Protein AF-A0A914CHS6-F1 (afdb_monomer)

Secondary structure (DSSP, 8-state):
-HHHHHHHHHHHHHHHHHHHHHH---SSHHHHHH---STT----EEEETTTTEEEE--SSSSPPTT-BS-GGGS--PPPSTT---HHHIIIIIHHHHHHTTS-HHHHHHHHHHH-TT-EEEEEEE-TTS-EEEEEEEGGGTEEEEEEESSSS-HHHHHHHHTT--SPEEEEEETHHHHHHHHHHHHHHHTTSS-GGG-EEEEESPPP-B-HHHHHHHHHH-SEEEEEEETT-GGGG-S---TTSS---BPPS-EEEESS---TT---EEESSTT-TTTGGGS-TTGGG-THHHHEETTEEHHHHHHTT--

Solvent-accessible surface area (backbone atoms only — not comparable to full-atom values): 16092 Å² total; per-residue (Å²): 111,69,72,58,54,52,53,52,50,54,51,52,51,51,53,51,51,53,53,51,38,62,71,23,75,33,88,45,46,62,65,17,22,68,39,68,48,72,87,87,61,76,28,38,14,16,21,28,71,93,74,63,39,34,36,42,26,70,98,73,55,49,56,57,93,63,34,36,49,52,51,83,53,36,80,52,79,78,56,84,66,84,55,90,46,71,67,52,43,61,58,43,48,47,50,45,31,32,28,17,76,55,55,62,69,53,19,46,43,20,33,52,65,60,35,69,74,48,45,77,73,49,63,50,75,48,96,72,65,21,20,32,31,36,30,40,29,67,93,72,63,27,32,37,37,15,19,25,40,52,90,80,62,66,72,64,51,54,61,63,53,73,77,57,95,57,35,40,38,30,22,9,33,39,53,4,12,32,49,27,56,51,49,54,32,48,36,30,73,71,62,70,36,58,39,92,49,30,35,37,45,25,35,31,39,32,41,70,37,33,58,68,51,18,54,50,35,40,72,36,30,58,46,28,41,36,37,38,37,40,36,27,48,51,45,55,26,66,60,81,52,95,80,53,104,71,38,55,24,52,44,54,31,38,37,32,18,66,87,47,45,49,92,87,52,68,65,46,75,40,39,21,35,76,35,47,86,45,58,67,55,50,51,74,80,66,22,70,49,65,56,34,62,47,30,59,70,76,38,44,42,67,64,34,38,73,61,34,45,108

Structure (mmCIF, N/CA/C/O backbone):
data_AF-A0A914CHS6-F1
#
_entry.id   AF-A0A914CHS6-F1
#
loop_
_atom_site.group_PDB
_atom_site.id
_atom_site.type_symbol
_atom_site.label_atom_id
_atom_site.label_alt_id
_atom_site.label_comp_id
_atom_site.label_asym_id
_atom_site.label_entity_id
_atom_site.label_seq_id
_atom_site.pdbx_PDB_ins_code
_atom_site.Cartn_x
_atom_site.Cartn_y
_atom_site.Cartn_z
_atom_site.occupancy
_atom_site.B_iso_or_equiv
_atom_site.auth_seq_id
_atom_site.auth_comp_id
_atom_site.auth_asym_id
_atom_site.auth_atom_id
_atom_site.pdbx_PDB_model_num
ATOM 1 N N . MET A 1 1 ? 41.106 8.719 -48.000 1.00 69.50 1 MET A N 1
ATOM 2 C CA . MET A 1 1 ? 41.338 7.526 -47.152 1.00 69.50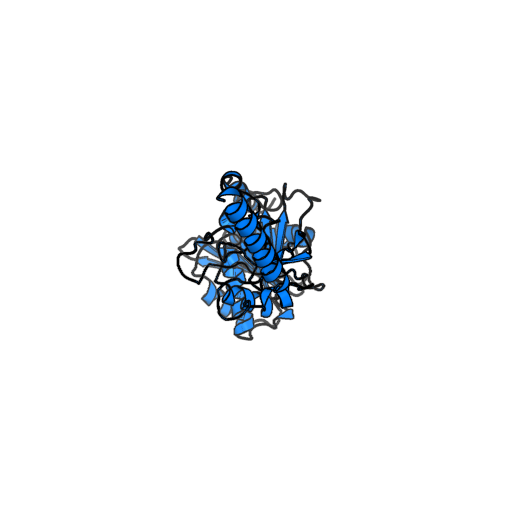 1 MET A CA 1
ATOM 3 C C . MET A 1 1 ? 40.599 7.623 -45.816 1.00 69.50 1 MET A C 1
ATOM 5 O O . MET A 1 1 ? 39.743 6.788 -45.573 1.00 69.50 1 MET A O 1
ATOM 9 N N . LEU A 1 2 ? 40.811 8.675 -45.012 1.00 75.38 2 LEU A N 1
ATOM 10 C CA . LEU A 1 2 ? 40.156 8.862 -43.702 1.00 75.38 2 LEU A CA 1
ATOM 11 C C . LEU A 1 2 ? 38.611 8.842 -43.745 1.00 75.38 2 LEU A C 1
ATOM 13 O O . LEU A 1 2 ? 37.986 8.126 -42.975 1.00 75.38 2 LEU A O 1
ATOM 17 N N . ALA A 1 3 ? 37.986 9.543 -44.698 1.00 77.88 3 ALA A N 1
ATOM 18 C CA . ALA A 1 3 ? 36.523 9.569 -44.832 1.00 77.88 3 ALA A CA 1
ATOM 19 C C . ALA A 1 3 ? 35.897 8.199 -45.180 1.00 77.88 3 ALA A C 1
ATOM 21 O O . ALA A 1 3 ? 34.761 7.931 -44.799 1.00 77.88 3 ALA A O 1
ATOM 22 N N . LEU A 1 4 ? 36.630 7.328 -45.886 1.00 76.12 4 LEU A N 1
ATOM 23 C CA . LEU A 1 4 ? 36.186 5.961 -46.187 1.00 76.12 4 LEU A CA 1
ATOM 24 C C . LEU A 1 4 ? 36.285 5.063 -44.950 1.00 76.12 4 LEU A C 1
ATOM 26 O O . LEU A 1 4 ? 35.348 4.328 -44.668 1.00 76.12 4 LEU A O 1
ATOM 30 N N . VAL A 1 5 ? 37.373 5.178 -44.182 1.00 80.69 5 VAL A N 1
ATOM 31 C CA . VAL A 1 5 ? 37.552 4.443 -42.919 1.00 80.69 5 VAL A CA 1
ATOM 32 C C . VAL A 1 5 ? 36.464 4.821 -41.911 1.00 80.69 5 VAL A C 1
ATOM 34 O O . VAL A 1 5 ? 35.864 3.940 -41.304 1.00 80.69 5 VAL A O 1
ATOM 37 N N . ILE A 1 6 ? 36.141 6.114 -41.799 1.00 81.75 6 ILE A N 1
ATOM 38 C CA . ILE A 1 6 ? 35.068 6.604 -40.925 1.00 81.75 6 ILE A CA 1
ATOM 39 C C . ILE A 1 6 ? 33.707 6.032 -41.352 1.00 81.75 6 ILE A C 1
ATOM 41 O O . ILE A 1 6 ? 32.983 5.494 -40.519 1.00 81.75 6 ILE A O 1
ATOM 45 N N . LYS A 1 7 ? 33.361 6.084 -42.647 1.00 82.06 7 LYS A N 1
ATOM 46 C CA . LYS A 1 7 ? 32.092 5.526 -43.149 1.00 82.06 7 LYS A CA 1
ATOM 47 C C . LYS A 1 7 ? 31.975 4.018 -42.907 1.00 82.06 7 LYS A C 1
ATOM 49 O O . LYS A 1 7 ? 30.923 3.564 -42.466 1.00 82.06 7 LYS A O 1
ATOM 54 N N . SER A 1 8 ? 33.041 3.256 -43.152 1.00 79.88 8 SER A N 1
ATOM 55 C CA . SER A 1 8 ? 33.056 1.810 -42.902 1.00 79.88 8 SER A CA 1
ATOM 56 C C . SER A 1 8 ? 32.935 1.475 -41.414 1.00 79.88 8 SER A C 1
ATOM 58 O O . SER A 1 8 ? 32.242 0.526 -41.062 1.00 79.88 8 SER A O 1
ATOM 60 N N . PHE A 1 9 ? 33.549 2.271 -40.534 1.00 84.38 9 PHE A N 1
ATOM 61 C CA . PHE A 1 9 ? 33.413 2.110 -39.086 1.00 84.38 9 PHE A CA 1
ATOM 62 C C . PHE A 1 9 ? 31.969 2.341 -38.613 1.00 84.38 9 PHE A C 1
ATOM 64 O O . PHE A 1 9 ? 31.426 1.508 -37.894 1.00 84.38 9 PHE A O 1
ATOM 71 N N . PHE A 1 10 ? 31.307 3.410 -39.073 1.00 83.00 10 PHE A N 1
ATOM 72 C CA . PHE A 1 10 ? 29.893 3.658 -38.753 1.00 83.00 10 PHE A CA 1
ATOM 73 C C . PHE A 1 10 ? 28.957 2.563 -39.291 1.00 83.00 10 PHE A C 1
ATOM 75 O O . PHE A 1 10 ? 27.998 2.182 -38.618 1.00 83.00 10 PHE A O 1
ATOM 82 N N . LEU A 1 11 ? 29.239 2.018 -40.478 1.00 82.88 11 LEU A N 1
ATOM 83 C CA . LEU A 1 11 ? 28.463 0.907 -41.031 1.00 82.88 11 LEU A CA 1
ATOM 84 C C . LEU A 1 11 ? 28.615 -0.370 -40.187 1.00 82.88 11 LEU A C 1
ATOM 86 O O . LEU A 1 11 ? 27.626 -1.021 -39.872 1.00 82.88 11 LEU A O 1
ATOM 90 N N . LEU A 1 12 ? 29.835 -0.709 -39.767 1.00 82.19 12 LEU A N 1
ATOM 91 C CA . LEU A 1 12 ? 30.067 -1.862 -38.891 1.00 82.19 12 LEU A CA 1
ATOM 92 C C . LEU A 1 12 ? 29.405 -1.680 -37.519 1.00 82.19 12 LEU A C 1
ATOM 94 O O . LEU A 1 12 ? 28.809 -2.621 -37.002 1.00 82.19 12 LEU A O 1
ATOM 98 N N . LEU A 1 13 ? 29.451 -0.466 -36.961 1.00 79.25 13 LEU A N 1
ATOM 99 C CA . LEU A 1 13 ? 28.816 -0.147 -35.682 1.00 79.25 13 LEU A CA 1
ATOM 100 C C . LEU A 1 13 ? 27.287 -0.296 -35.742 1.00 79.25 13 LEU A C 1
ATOM 102 O O . LEU A 1 13 ? 26.687 -0.844 -34.822 1.00 79.25 13 LEU A O 1
ATOM 106 N N . THR A 1 14 ? 26.656 0.156 -36.829 1.00 78.69 14 THR A N 1
ATOM 107 C CA . THR A 1 14 ? 25.200 0.026 -37.017 1.00 78.69 14 THR A CA 1
ATOM 108 C C . THR A 1 14 ? 24.770 -1.426 -37.209 1.00 78.69 14 THR A C 1
ATOM 110 O O . THR A 1 14 ? 23.816 -1.853 -36.568 1.00 78.69 14 THR A O 1
ATOM 113 N N . ILE A 1 15 ? 25.507 -2.216 -37.999 1.00 80.75 15 ILE A N 1
ATOM 114 C CA . ILE A 1 15 ? 25.246 -3.658 -38.159 1.00 80.75 15 ILE A CA 1
ATOM 115 C C . ILE A 1 15 ? 25.383 -4.387 -36.817 1.00 80.75 15 ILE A C 1
ATOM 117 O O . ILE A 1 15 ? 24.533 -5.204 -36.470 1.00 80.75 15 ILE A O 1
ATOM 121 N N . PHE A 1 16 ? 26.426 -4.071 -36.046 1.00 76.69 16 PHE A N 1
ATOM 122 C CA . PHE A 1 16 ? 26.647 -4.656 -34.726 1.00 76.69 16 PHE A CA 1
ATOM 123 C C . PHE A 1 16 ? 25.520 -4.307 -33.745 1.00 76.69 16 PHE A C 1
ATOM 125 O O . PHE A 1 16 ? 24.994 -5.192 -33.075 1.00 76.69 16 PHE A O 1
ATOM 132 N N . ALA A 1 17 ? 25.083 -3.044 -33.715 1.00 72.62 17 ALA A N 1
ATOM 133 C CA . ALA A 1 17 ? 23.953 -2.619 -32.895 1.00 72.62 17 ALA A CA 1
ATOM 134 C C . ALA A 1 17 ? 22.646 -3.326 -33.295 1.00 72.62 17 ALA A C 1
ATOM 136 O O . ALA A 1 17 ? 21.923 -3.801 -32.424 1.00 72.62 17 ALA A O 1
ATOM 137 N N . SER A 1 18 ? 22.353 -3.452 -34.595 1.00 75.06 18 SER A N 1
ATOM 138 C CA . SER A 1 18 ? 21.172 -4.179 -35.083 1.00 75.06 18 SER A CA 1
ATOM 139 C C . SER A 1 18 ? 21.220 -5.672 -34.758 1.00 75.06 18 SER A C 1
ATOM 141 O O . SER A 1 18 ? 20.195 -6.244 -34.401 1.00 75.06 18 SER A O 1
ATOM 143 N N . TYR A 1 19 ? 22.397 -6.298 -34.845 1.00 76.69 19 TYR A N 1
ATOM 144 C CA . TYR A 1 19 ? 22.584 -7.694 -34.452 1.00 76.69 19 TYR A CA 1
ATOM 145 C C . TYR A 1 19 ? 22.305 -7.898 -32.959 1.00 76.69 19 TYR A C 1
ATOM 147 O O . TYR A 1 19 ? 21.552 -8.799 -32.608 1.00 76.69 19 TYR A O 1
ATOM 155 N N . ILE A 1 20 ? 22.841 -7.026 -32.095 1.00 72.00 20 ILE A N 1
ATOM 156 C CA . ILE A 1 20 ? 22.590 -7.079 -30.646 1.00 72.00 20 ILE A CA 1
ATOM 157 C C . ILE A 1 20 ? 21.106 -6.873 -30.333 1.00 72.00 20 ILE A C 1
ATOM 159 O O . ILE A 1 20 ? 20.541 -7.628 -29.552 1.00 72.00 20 ILE A O 1
ATOM 163 N N . GLN A 1 21 ? 20.452 -5.894 -30.962 1.00 73.44 21 GLN A N 1
ATOM 164 C CA . GLN A 1 21 ? 19.015 -5.677 -30.766 1.00 73.44 21 GLN A CA 1
ATOM 165 C C . GLN A 1 21 ? 18.179 -6.882 -31.217 1.00 73.44 21 GLN A C 1
ATOM 167 O O . GLN A 1 21 ? 17.184 -7.210 -30.580 1.00 73.44 21 GLN A O 1
ATOM 172 N N . GLY A 1 22 ? 18.610 -7.588 -32.266 1.00 72.88 22 GLY A N 1
ATOM 173 C CA . GLY A 1 22 ? 17.975 -8.826 -32.713 1.00 72.88 22 GLY A CA 1
ATOM 174 C C . GLY A 1 22 ? 18.046 -9.983 -31.709 1.00 72.88 22 GLY A C 1
ATOM 175 O O . GLY A 1 22 ? 17.253 -10.914 -31.835 1.00 72.88 22 GLY A O 1
ATOM 176 N N . LEU A 1 23 ? 18.948 -9.935 -30.719 1.00 78.56 23 LEU A N 1
ATOM 177 C CA . LEU A 1 23 ? 19.019 -10.937 -29.647 1.00 78.56 23 LEU A CA 1
ATOM 178 C C . LEU A 1 23 ? 17.858 -10.784 -28.655 1.00 78.56 23 LEU A C 1
ATOM 180 O O . LEU A 1 23 ? 17.305 -11.782 -28.213 1.00 78.56 23 LEU A O 1
ATOM 184 N N . CYS A 1 24 ? 17.426 -9.552 -28.382 1.00 83.44 24 CYS A N 1
ATOM 185 C CA . CYS A 1 24 ? 16.330 -9.247 -27.461 1.00 83.44 24 CYS A CA 1
ATOM 186 C C . CYS A 1 24 ? 14.981 -9.125 -28.184 1.00 83.44 24 CYS A C 1
ATOM 188 O O . CYS A 1 24 ? 14.269 -8.134 -28.034 1.00 83.44 24 CYS A O 1
ATOM 190 N N . ASN A 1 25 ? 14.618 -10.123 -28.992 1.00 86.06 25 ASN A N 1
ATOM 191 C CA . ASN A 1 25 ? 13.370 -10.118 -29.758 1.00 86.06 25 ASN A CA 1
ATOM 192 C C . ASN A 1 25 ? 12.269 -10.931 -29.058 1.00 86.06 25 ASN A C 1
ATOM 194 O O . ASN A 1 25 ? 11.934 -12.044 -29.469 1.00 86.06 25 ASN A O 1
ATOM 198 N N . TYR A 1 26 ? 11.721 -10.365 -27.984 1.00 90.62 26 TYR A N 1
ATOM 199 C CA . TYR A 1 26 ? 10.648 -10.968 -27.192 1.00 90.62 26 TYR A CA 1
ATOM 200 C C . TYR A 1 26 ? 9.383 -10.111 -27.220 1.00 90.62 26 TYR A C 1
ATOM 202 O O . TYR A 1 26 ? 9.448 -8.885 -27.126 1.00 90.62 26 TYR A O 1
ATOM 210 N N . ASN A 1 27 ? 8.228 -10.777 -27.291 1.00 91.31 27 ASN A N 1
ATOM 211 C CA . ASN A 1 27 ? 6.906 -10.138 -27.328 1.00 91.31 27 ASN A CA 1
ATOM 212 C C . ASN A 1 27 ? 6.227 -10.071 -25.952 1.00 91.31 27 ASN A C 1
ATOM 214 O O . ASN A 1 27 ? 5.111 -9.571 -25.844 1.00 91.31 27 ASN A O 1
ATOM 218 N N . ASP A 1 28 ? 6.867 -10.599 -24.911 1.00 94.00 28 ASP A N 1
ATOM 219 C CA . ASP A 1 28 ? 6.355 -10.571 -23.549 1.00 94.00 28 ASP A CA 1
ATOM 220 C C . ASP A 1 28 ? 7.468 -10.242 -22.549 1.00 94.00 28 ASP A C 1
ATOM 222 O O . ASP A 1 28 ? 8.638 -10.598 -22.732 1.00 94.00 28 ASP A O 1
ATOM 226 N N . CYS A 1 29 ? 7.081 -9.567 -21.468 1.00 94.06 29 CYS A N 1
ATOM 227 C CA . CYS A 1 29 ? 8.021 -9.081 -20.466 1.00 94.06 29 CYS A CA 1
ATOM 228 C C . CYS A 1 29 ? 8.775 -10.209 -19.754 1.00 94.06 29 CYS A C 1
ATOM 230 O O . CYS A 1 29 ? 9.971 -10.081 -19.485 1.00 94.06 29 CYS A O 1
ATOM 232 N N . LYS A 1 30 ? 8.105 -11.330 -19.457 1.00 93.44 30 LYS A N 1
ATOM 233 C CA . LYS A 1 30 ? 8.701 -12.421 -18.674 1.00 93.44 30 LYS A CA 1
ATOM 234 C C . LYS A 1 30 ? 9.784 -13.138 -19.476 1.00 93.44 30 LYS A C 1
ATOM 236 O O . LYS A 1 30 ? 10.806 -13.489 -18.898 1.00 93.44 30 LYS A O 1
ATOM 241 N N . SER A 1 31 ? 9.595 -13.330 -20.777 1.00 92.12 31 SER A N 1
ATOM 242 C CA . SER A 1 31 ? 10.631 -13.873 -21.659 1.00 92.12 31 SER A CA 1
ATOM 243 C C . SER A 1 31 ? 11.765 -12.871 -21.874 1.00 92.12 31 SER A C 1
ATOM 245 O O . SER A 1 31 ? 12.923 -13.261 -21.775 1.00 92.12 31 SER A O 1
ATOM 247 N N . CYS A 1 32 ? 11.443 -11.586 -22.074 1.00 91.19 32 CYS A N 1
ATOM 248 C CA . CYS A 1 32 ? 12.435 -10.521 -22.248 1.00 91.19 32 CYS A CA 1
ATOM 249 C C . CYS A 1 32 ? 13.397 -10.413 -21.055 1.00 91.19 32 CYS A C 1
ATOM 251 O O . CYS A 1 32 ? 14.605 -10.457 -21.224 1.00 91.19 32 CYS A O 1
ATOM 253 N N . THR A 1 33 ? 12.862 -10.327 -19.839 1.00 88.50 33 THR A N 1
ATOM 254 C CA . THR A 1 33 ? 13.649 -10.108 -18.608 1.00 88.50 33 THR A CA 1
ATOM 255 C C . THR A 1 33 ? 14.363 -11.358 -18.086 1.00 88.50 33 THR A C 1
ATOM 257 O O . THR A 1 33 ? 15.198 -11.261 -17.195 1.00 88.50 33 THR A O 1
ATOM 260 N N . LYS A 1 34 ? 14.031 -12.549 -18.601 1.00 85.31 34 LYS A N 1
ATOM 261 C CA . LYS A 1 34 ? 14.735 -13.797 -18.263 1.00 85.31 34 LYS A CA 1
ATOM 262 C C . LYS A 1 34 ? 15.972 -14.035 -19.121 1.00 85.31 34 LYS A C 1
ATOM 264 O O . LYS A 1 34 ? 16.780 -14.897 -18.770 1.00 85.31 34 LYS A O 1
ATOM 269 N N . ASP A 1 35 ? 16.090 -13.343 -20.250 1.00 72.38 35 ASP A N 1
ATOM 270 C CA . ASP A 1 35 ? 17.243 -13.481 -21.125 1.00 72.38 35 ASP A CA 1
ATOM 271 C C . ASP A 1 35 ? 18.414 -12.644 -20.595 1.00 72.38 35 ASP A C 1
ATOM 273 O O . ASP A 1 35 ? 18.409 -11.413 -20.630 1.00 72.38 35 ASP A O 1
ATOM 277 N N . ASN A 1 36 ? 19.442 -13.340 -20.108 1.00 61.19 36 ASN A N 1
ATOM 278 C CA . ASN A 1 36 ? 20.688 -12.739 -19.629 1.00 61.19 36 ASN A CA 1
ATOM 279 C C . ASN A 1 36 ? 21.654 -12.374 -20.774 1.00 61.19 36 ASN A C 1
ATOM 281 O O . ASN A 1 36 ? 22.820 -12.059 -20.521 1.00 61.19 36 ASN A O 1
ATOM 285 N N . GLY A 1 37 ? 21.195 -12.429 -22.027 1.00 56.28 37 GLY A N 1
ATOM 286 C CA . GLY A 1 37 ? 21.984 -12.093 -23.199 1.00 56.28 37 GLY A CA 1
ATOM 287 C C . GLY A 1 37 ? 23.013 -13.166 -23.568 1.00 56.28 37 GLY A C 1
ATOM 288 O O . GLY A 1 37 ? 23.270 -14.150 -22.867 1.00 56.28 37 GLY A O 1
ATOM 289 N N . LEU A 1 38 ? 23.618 -12.985 -24.739 1.00 47.12 38 LEU A N 1
ATOM 290 C CA . LEU A 1 38 ? 24.513 -13.956 -25.359 1.00 47.12 38 LEU A CA 1
ATOM 291 C C . LEU A 1 38 ? 25.913 -13.954 -24.696 1.00 47.12 38 LEU A C 1
ATOM 293 O O . LEU A 1 38 ? 26.584 -12.927 -24.629 1.00 47.12 38 LEU A O 1
ATOM 297 N N . LEU A 1 39 ? 26.406 -15.140 -24.310 1.00 45.91 39 LEU A N 1
ATOM 298 C CA . LEU A 1 39 ? 27.835 -15.443 -24.070 1.00 45.91 39 LEU A CA 1
ATOM 299 C C . LEU A 1 39 ? 28.552 -14.680 -22.931 1.00 45.91 39 LEU A C 1
ATOM 301 O O . LEU A 1 39 ? 29.745 -14.403 -23.042 1.00 45.91 39 LEU A O 1
ATOM 305 N N . GLY A 1 40 ? 27.889 -14.369 -21.814 1.00 49.16 40 GLY A N 1
ATOM 306 C CA . GLY A 1 40 ? 28.586 -13.828 -20.630 1.00 49.16 40 GLY A CA 1
ATOM 307 C C . GLY A 1 40 ? 29.188 -12.427 -20.825 1.00 49.16 40 GLY A C 1
ATOM 308 O O . GLY A 1 40 ? 30.000 -11.986 -20.013 1.00 49.16 40 GLY A O 1
ATOM 309 N N . LEU A 1 41 ? 28.779 -11.723 -21.886 1.00 53.09 41 LEU A N 1
ATOM 310 C CA . LEU A 1 41 ? 29.082 -10.319 -22.157 1.00 53.09 41 LEU A CA 1
ATOM 311 C C . LEU A 1 41 ? 27.856 -9.466 -21.790 1.00 53.09 41 LEU A C 1
ATOM 313 O O . LEU A 1 41 ? 27.088 -9.077 -22.655 1.00 53.09 41 LEU A O 1
ATOM 317 N N . ILE A 1 42 ? 27.678 -9.259 -20.483 1.00 60.47 42 ILE A N 1
ATOM 318 C CA . ILE A 1 42 ? 26.876 -8.254 -19.747 1.00 60.47 42 ILE A CA 1
ATOM 319 C C . ILE A 1 42 ? 26.073 -7.238 -20.605 1.00 60.47 42 ILE A C 1
ATOM 321 O O . ILE A 1 42 ? 26.382 -6.049 -20.600 1.00 60.47 42 ILE A O 1
ATOM 325 N N . LEU A 1 43 ? 25.034 -7.661 -21.332 1.00 71.56 43 LEU A N 1
ATOM 326 C CA . LEU A 1 43 ? 24.038 -6.756 -21.926 1.00 71.56 43 LEU A CA 1
ATOM 327 C C . LEU A 1 43 ? 22.648 -7.387 -21.754 1.00 71.56 43 LEU A C 1
ATOM 329 O O . LEU A 1 43 ? 22.244 -8.193 -22.596 1.00 71.56 43 LEU A O 1
ATOM 333 N N . PRO A 1 44 ? 21.938 -7.080 -20.654 1.00 79.19 44 PRO A N 1
ATOM 334 C CA . PRO A 1 44 ? 20.620 -7.641 -20.396 1.00 79.19 44 PRO A CA 1
ATOM 335 C C . PRO A 1 44 ? 19.582 -7.115 -21.393 1.00 79.19 44 PRO A C 1
ATOM 337 O O . PRO A 1 44 ? 19.687 -5.998 -21.923 1.00 79.19 44 PRO A O 1
ATOM 340 N N . CYS A 1 45 ? 18.558 -7.930 -21.632 1.00 87.00 45 CYS A N 1
ATOM 341 C CA . CYS A 1 45 ? 17.359 -7.497 -22.327 1.00 87.00 45 CYS A CA 1
ATOM 342 C C . CYS A 1 45 ? 16.445 -6.726 -21.365 1.00 87.00 45 CYS A C 1
ATOM 344 O O . CYS A 1 45 ? 16.156 -7.158 -20.250 1.00 87.00 45 CYS A O 1
ATOM 346 N N . CYS A 1 46 ? 15.969 -5.575 -21.822 1.00 88.44 46 CYS A N 1
ATOM 347 C CA . CYS A 1 46 ? 15.134 -4.659 -21.068 1.00 88.44 46 CYS A CA 1
ATOM 348 C C . CYS A 1 46 ? 13.747 -4.593 -21.695 1.00 88.44 46 CYS A C 1
ATOM 350 O O . CYS A 1 46 ? 13.595 -4.301 -22.884 1.00 88.44 46 CYS A O 1
ATOM 352 N N . TRP A 1 47 ? 12.720 -4.821 -20.888 1.00 92.44 47 TRP A N 1
ATOM 353 C CA . TRP A 1 47 ? 11.339 -4.642 -21.303 1.00 92.44 47 TRP A CA 1
ATOM 354 C C . TRP A 1 47 ? 10.910 -3.192 -21.113 1.00 92.44 47 TRP A C 1
ATOM 356 O O . TRP A 1 47 ? 11.054 -2.653 -20.018 1.00 92.44 47 TRP A O 1
ATOM 366 N N . ASN A 1 48 ? 10.344 -2.579 -22.152 1.00 91.88 48 ASN A N 1
ATOM 367 C CA . ASN A 1 48 ? 9.664 -1.290 -22.069 1.00 91.88 48 ASN A CA 1
ATOM 368 C C . ASN A 1 48 ? 8.141 -1.524 -21.982 1.00 91.88 48 ASN A C 1
ATOM 370 O O . ASN A 1 48 ? 7.536 -1.895 -22.994 1.00 91.88 48 ASN A O 1
ATOM 374 N N . PRO A 1 49 ? 7.505 -1.286 -20.820 1.00 91.00 49 PRO A N 1
ATOM 375 C CA . PRO A 1 49 ? 6.068 -1.480 -20.632 1.00 91.00 49 PRO A CA 1
ATOM 376 C C . PRO A 1 49 ? 5.216 -0.584 -21.536 1.00 91.00 49 PRO A C 1
ATOM 378 O O . PRO A 1 49 ? 4.264 -1.057 -22.150 1.00 91.00 49 PRO A O 1
ATOM 381 N N . GLN A 1 50 ? 5.597 0.687 -21.686 1.00 88.12 50 GLN A N 1
ATOM 382 C CA . GLN A 1 50 ? 4.845 1.682 -22.460 1.00 88.12 50 GLN A CA 1
ATOM 383 C C . GLN A 1 50 ? 4.837 1.355 -23.959 1.00 88.12 50 GLN A C 1
ATOM 385 O O . GLN A 1 50 ? 3.825 1.518 -24.635 1.00 88.12 50 GLN A O 1
ATOM 390 N N . ALA A 1 51 ? 5.965 0.869 -24.481 1.00 90.06 51 ALA A N 1
ATOM 391 C CA . ALA A 1 51 ? 6.090 0.459 -25.878 1.00 90.06 51 ALA A CA 1
ATOM 392 C C . ALA A 1 51 ? 5.677 -1.003 -26.124 1.00 90.06 51 ALA A C 1
ATOM 394 O O . ALA A 1 51 ? 5.584 -1.413 -27.280 1.00 90.06 51 ALA A O 1
ATOM 395 N N . SER A 1 52 ? 5.451 -1.788 -25.062 1.00 92.12 52 SER A N 1
ATOM 396 C CA . SER A 1 52 ? 5.243 -3.242 -25.135 1.00 92.12 52 SER A CA 1
ATOM 397 C C . SER A 1 52 ? 6.314 -3.944 -25.983 1.00 92.12 52 SER A C 1
ATOM 399 O O . SER A 1 52 ? 6.010 -4.763 -26.848 1.00 92.12 52 SER A O 1
ATOM 401 N N . SER A 1 53 ? 7.581 -3.576 -25.770 1.00 91.88 53 SER A N 1
ATOM 402 C CA . SER A 1 53 ? 8.702 -4.029 -26.601 1.00 91.88 53 SER A CA 1
ATOM 403 C C . SER A 1 53 ? 9.930 -4.384 -25.770 1.00 91.88 53 SER A C 1
ATOM 405 O O . SER A 1 53 ? 10.258 -3.669 -24.822 1.00 91.88 53 SER A O 1
ATOM 407 N N . CYS A 1 54 ? 10.653 -5.422 -26.185 1.00 90.56 54 CYS A N 1
ATOM 408 C CA . CYS A 1 54 ? 11.947 -5.801 -25.625 1.00 90.56 54 CYS A CA 1
ATOM 409 C C . CYS A 1 54 ? 13.100 -5.157 -26.411 1.00 90.56 54 CYS A C 1
ATOM 411 O O . CYS A 1 54 ? 13.056 -5.096 -27.640 1.00 90.56 54 CYS A O 1
ATOM 413 N N . GLN A 1 55 ? 14.115 -4.647 -25.712 1.00 87.38 55 GLN A N 1
ATOM 414 C CA . GLN A 1 55 ? 15.285 -4.000 -26.312 1.00 87.38 55 GLN A CA 1
ATOM 415 C C . GLN A 1 55 ? 16.553 -4.394 -25.558 1.00 87.38 55 GLN A C 1
ATOM 417 O O . GLN A 1 55 ? 16.539 -4.525 -24.338 1.00 87.38 55 GLN A O 1
ATOM 422 N N . ALA A 1 56 ? 17.671 -4.539 -26.264 1.00 82.06 56 ALA A N 1
ATOM 423 C CA . ALA A 1 56 ? 18.958 -4.765 -25.614 1.00 82.06 56 ALA A CA 1
ATOM 424 C C . ALA A 1 56 ? 19.458 -3.476 -24.948 1.00 82.06 56 ALA A C 1
ATOM 426 O O . ALA A 1 56 ? 19.420 -2.407 -25.573 1.00 82.06 56 ALA A O 1
ATOM 427 N N . SER A 1 57 ? 19.985 -3.573 -23.723 1.00 77.62 57 SER A N 1
ATOM 428 C CA . SER A 1 57 ? 20.760 -2.481 -23.132 1.00 77.62 57 SER A CA 1
ATOM 429 C C . SER A 1 57 ? 22.032 -2.274 -23.959 1.00 77.62 57 SER A C 1
ATOM 431 O O . SER A 1 57 ? 22.878 -3.158 -24.044 1.00 77.62 57 SER A O 1
ATOM 433 N N . LEU A 1 58 ? 22.167 -1.123 -24.621 1.00 68.00 58 LEU A N 1
ATOM 434 C CA . LEU A 1 58 ? 23.368 -0.761 -25.375 1.00 68.00 58 LEU A CA 1
ATOM 435 C C . LEU A 1 58 ? 24.182 0.260 -24.564 1.00 68.00 58 LEU A C 1
ATOM 437 O O . LEU A 1 58 ? 23.623 1.193 -23.997 1.00 68.00 58 LEU A O 1
ATOM 441 N N . LEU A 1 59 ? 25.513 0.128 -24.584 1.00 58.22 59 LEU A N 1
ATOM 442 C CA . LEU A 1 59 ? 26.522 1.080 -24.072 1.00 58.22 59 LEU A CA 1
ATOM 443 C C . LEU A 1 59 ? 26.775 1.106 -22.554 1.00 58.22 59 LEU A C 1
ATOM 445 O O . LEU A 1 59 ? 27.935 1.253 -22.176 1.00 58.22 59 LEU A O 1
ATOM 449 N N . THR A 1 60 ? 25.758 0.987 -21.695 1.00 61.56 60 THR A N 1
ATOM 450 C CA . THR A 1 60 ? 25.925 1.144 -20.228 1.00 61.56 60 THR A CA 1
ATOM 451 C C . THR A 1 60 ? 25.680 -0.126 -19.418 1.00 61.56 60 THR A C 1
ATOM 453 O O . THR A 1 60 ? 26.020 -0.147 -18.239 1.00 61.56 60 THR A O 1
ATOM 456 N N . GLY A 1 61 ? 25.082 -1.160 -20.021 1.00 64.75 61 GLY A N 1
ATOM 457 C CA . GLY A 1 61 ? 24.611 -2.346 -19.297 1.00 64.75 61 GLY A CA 1
ATOM 458 C C . GLY A 1 61 ? 23.413 -2.073 -18.380 1.00 64.75 61 GLY A C 1
ATOM 459 O O . GLY A 1 61 ? 23.056 -2.941 -17.599 1.00 64.75 61 GLY A O 1
ATOM 460 N N . LEU A 1 62 ? 22.807 -0.880 -18.462 1.00 73.31 62 LEU A N 1
ATOM 461 C CA . LEU A 1 62 ? 21.620 -0.483 -17.703 1.00 73.31 62 LEU A CA 1
ATOM 462 C C . LEU A 1 62 ? 20.422 -0.292 -18.636 1.00 73.31 62 LEU A C 1
ATOM 464 O O . LEU A 1 62 ? 20.573 0.184 -19.767 1.00 73.31 62 LEU A O 1
ATOM 468 N N . CYS A 1 63 ? 19.223 -0.616 -18.160 1.00 79.44 63 CYS A N 1
ATOM 469 C CA . CYS A 1 63 ? 17.994 -0.313 -18.884 1.00 79.44 63 CYS A CA 1
ATOM 470 C C . CYS A 1 63 ? 17.733 1.194 -18.982 1.00 79.44 63 CYS A C 1
ATOM 472 O O . CYS A 1 63 ? 18.048 1.969 -18.076 1.00 79.44 63 CYS A O 1
ATOM 474 N N . ALA A 1 64 ? 17.123 1.614 -20.094 1.00 81.62 64 ALA A N 1
ATOM 475 C CA . ALA A 1 64 ? 16.628 2.977 -20.244 1.00 81.62 64 ALA A CA 1
ATOM 476 C C . ALA A 1 64 ? 15.578 3.296 -19.167 1.00 81.62 64 ALA A C 1
ATOM 478 O O . ALA A 1 64 ? 14.877 2.400 -18.693 1.00 81.62 64 ALA A O 1
ATOM 479 N N . ASN A 1 65 ? 15.436 4.578 -18.813 1.00 79.12 65 ASN A N 1
ATOM 480 C CA . ASN A 1 65 ? 14.431 5.013 -17.843 1.00 79.12 65 ASN A CA 1
ATOM 481 C C . ASN A 1 65 ? 13.041 4.484 -18.216 1.00 79.12 65 ASN A C 1
ATOM 483 O O . ASN A 1 65 ? 12.577 4.654 -19.343 1.00 79.12 65 ASN A O 1
ATOM 487 N N . GLY A 1 66 ? 12.402 3.836 -17.245 1.00 82.88 66 GLY A N 1
ATOM 488 C CA . GLY A 1 66 ? 11.092 3.210 -17.390 1.00 82.88 66 GLY A CA 1
ATOM 489 C C . GLY A 1 66 ? 11.065 1.859 -18.092 1.00 82.88 66 GLY A C 1
ATOM 490 O O . GLY A 1 66 ? 9.992 1.286 -18.242 1.00 82.88 66 GLY A O 1
ATOM 491 N N . SER A 1 67 ? 12.222 1.323 -18.479 1.00 88.69 67 SER A N 1
ATOM 492 C CA . SER A 1 67 ? 12.370 -0.084 -18.848 1.00 88.69 67 SER A CA 1
ATOM 493 C C . SER A 1 67 ? 12.890 -0.900 -17.662 1.00 88.69 67 SER A C 1
ATOM 495 O O . SER A 1 67 ? 13.518 -0.354 -16.754 1.00 88.69 67 SER A O 1
ATOM 497 N N . THR A 1 68 ? 12.650 -2.209 -17.672 1.00 88.06 68 THR A N 1
ATOM 498 C CA . THR A 1 68 ? 13.068 -3.122 -16.601 1.00 88.06 68 THR A CA 1
ATOM 499 C C . THR A 1 68 ? 13.778 -4.355 -17.150 1.00 88.06 68 THR A C 1
ATOM 501 O O . THR A 1 68 ? 13.345 -4.937 -18.140 1.00 88.06 68 THR A O 1
ATOM 504 N N . GLU A 1 69 ? 14.846 -4.771 -16.478 1.00 87.38 69 GLU A N 1
ATOM 505 C CA . GLU A 1 69 ? 15.476 -6.098 -16.601 1.00 87.38 69 GLU A CA 1
ATOM 506 C C . GLU A 1 69 ? 14.995 -7.057 -15.500 1.00 87.38 69 GLU A C 1
ATOM 508 O O . GLU A 1 69 ? 15.238 -8.257 -15.542 1.00 87.38 69 GLU A O 1
ATOM 513 N N . VAL A 1 70 ? 14.275 -6.541 -14.501 1.00 88.62 70 VAL A N 1
ATOM 514 C CA . VAL A 1 70 ? 13.775 -7.319 -13.370 1.00 88.62 70 VAL A CA 1
ATOM 515 C C . VAL A 1 70 ? 12.426 -7.922 -13.743 1.00 88.62 70 VAL A C 1
ATOM 517 O O . VAL A 1 70 ? 11.433 -7.200 -13.841 1.00 88.62 70 VAL A O 1
ATOM 520 N N . THR A 1 71 ? 12.364 -9.252 -13.881 1.00 91.81 71 THR A N 1
ATOM 521 C CA . THR A 1 71 ? 11.123 -9.990 -14.202 1.00 91.81 71 THR A CA 1
ATOM 522 C C . THR A 1 71 ? 9.986 -9.720 -13.225 1.00 91.81 71 THR A C 1
ATOM 524 O O . THR A 1 71 ? 8.824 -9.717 -13.615 1.00 91.81 71 THR A O 1
ATOM 527 N N . TYR A 1 72 ? 10.307 -9.496 -11.951 1.00 93.19 72 TYR A N 1
ATOM 528 C CA . TYR A 1 72 ? 9.305 -9.165 -10.941 1.00 93.19 72 TYR A CA 1
ATOM 529 C C . TYR A 1 72 ? 8.631 -7.812 -11.199 1.00 93.19 72 TYR A C 1
ATOM 531 O O . TYR A 1 72 ? 7.492 -7.634 -10.814 1.00 93.19 72 TYR A O 1
ATOM 539 N N . ASN A 1 73 ? 9.288 -6.879 -11.891 1.00 93.19 73 ASN A N 1
ATOM 540 C CA . ASN A 1 73 ? 8.704 -5.585 -12.244 1.00 93.19 73 ASN A CA 1
ATOM 541 C C . ASN A 1 73 ? 8.020 -5.609 -13.621 1.00 93.19 73 ASN A C 1
ATOM 543 O O . ASN A 1 73 ? 7.903 -4.572 -14.267 1.00 93.19 73 ASN A O 1
ATOM 547 N N . CYS A 1 74 ? 7.649 -6.787 -14.123 1.00 94.62 74 CYS A N 1
ATOM 548 C CA . CYS A 1 74 ? 6.797 -6.895 -15.299 1.00 94.62 74 CYS A CA 1
ATOM 549 C C . CYS A 1 74 ? 5.355 -6.491 -14.956 1.00 94.62 74 CYS A C 1
ATOM 551 O O . CYS A 1 74 ? 4.928 -6.770 -13.842 1.00 94.62 74 CYS A O 1
ATOM 553 N N . PRO A 1 75 ? 4.589 -5.923 -15.908 1.00 95.25 75 PRO A N 1
ATOM 554 C CA . PRO A 1 75 ? 3.176 -5.617 -15.701 1.00 95.25 75 PRO A CA 1
ATOM 555 C C . PRO A 1 75 ? 2.358 -6.826 -15.221 1.00 95.25 75 PRO A C 1
ATOM 557 O O . PRO A 1 75 ? 2.321 -7.864 -15.891 1.00 95.25 75 PRO A O 1
ATOM 560 N N . GLU A 1 76 ? 1.675 -6.677 -14.089 1.00 94.56 76 GLU A N 1
ATOM 561 C CA . GLU A 1 76 ? 0.720 -7.623 -13.518 1.00 94.56 76 GLU A CA 1
ATOM 562 C C . GLU A 1 76 ? -0.623 -6.930 -13.235 1.00 94.56 76 GLU A C 1
ATOM 564 O O . GLU A 1 76 ? -0.716 -5.714 -13.079 1.00 94.56 76 GLU A O 1
ATOM 569 N N . SER A 1 77 ? -1.709 -7.703 -13.199 1.00 93.00 77 SER A N 1
ATOM 570 C CA . SER A 1 77 ? -3.034 -7.187 -12.834 1.00 93.00 77 SER A CA 1
ATOM 571 C C . SER A 1 77 ? -3.326 -7.484 -11.364 1.00 93.00 77 SER A C 1
ATOM 573 O O . SER A 1 77 ? -3.015 -8.589 -10.913 1.00 93.00 77 SER A O 1
ATOM 575 N N . PRO A 1 78 ? -3.956 -6.556 -10.620 1.00 92.00 78 PRO A N 1
ATOM 576 C CA . PRO A 1 78 ? -4.367 -6.829 -9.250 1.00 92.00 78 PRO A CA 1
ATOM 577 C C . PRO A 1 78 ? -5.373 -7.986 -9.197 1.00 92.00 78 PRO A C 1
ATOM 579 O O . PRO A 1 78 ? -6.117 -8.187 -10.166 1.00 92.00 78 PRO A O 1
ATOM 582 N N . PRO A 1 79 ? -5.454 -8.716 -8.068 1.00 89.31 79 PRO A N 1
ATOM 583 C CA . PRO A 1 79 ? -6.501 -9.709 -7.867 1.00 89.31 79 PRO A CA 1
ATOM 584 C C . PRO A 1 79 ? -7.887 -9.113 -8.130 1.00 89.31 79 PRO A C 1
ATOM 586 O O . PRO A 1 79 ? -8.182 -7.978 -7.740 1.00 89.31 79 PRO A O 1
ATOM 589 N N . SER A 1 80 ? -8.732 -9.872 -8.832 1.00 87.38 80 SER A N 1
ATOM 590 C CA . SER A 1 80 ? -10.099 -9.447 -9.151 1.00 87.38 80 SER A CA 1
ATOM 591 C C . SER A 1 80 ? -11.014 -9.482 -7.929 1.00 87.38 80 SER A C 1
ATOM 593 O O . SER A 1 80 ? -11.965 -8.707 -7.828 1.00 87.38 80 SER A O 1
ATOM 595 N N . ASP A 1 81 ? -10.739 -10.397 -7.004 1.00 86.88 81 ASP A N 1
ATOM 596 C CA . ASP A 1 81 ? -11.371 -10.484 -5.702 1.00 86.88 81 ASP A CA 1
ATOM 597 C C . ASP A 1 81 ? -10.730 -9.495 -4.725 1.00 86.88 81 ASP A C 1
ATOM 599 O O . ASP A 1 81 ? -9.540 -9.199 -4.772 1.00 86.88 81 ASP A O 1
ATOM 603 N N . PHE A 1 82 ? -11.561 -8.914 -3.858 1.00 83.31 82 PHE A N 1
ATOM 604 C CA . PHE A 1 82 ? -11.136 -7.924 -2.864 1.00 83.31 82 PHE A CA 1
ATOM 605 C C . PHE A 1 82 ? -10.359 -6.721 -3.424 1.00 83.31 82 PHE A C 1
ATOM 607 O O . PHE A 1 82 ? -9.595 -6.096 -2.681 1.00 83.31 82 PHE A O 1
ATOM 614 N N . ALA A 1 83 ? -10.622 -6.332 -4.674 1.00 90.81 83 ALA A N 1
ATOM 615 C CA . ALA A 1 83 ? -10.018 -5.164 -5.305 1.00 90.81 83 ALA A CA 1
ATOM 616 C C . ALA A 1 83 ? -10.138 -3.886 -4.451 1.00 90.81 83 ALA A C 1
ATOM 618 O O . ALA A 1 83 ? -11.073 -3.697 -3.656 1.00 90.81 83 ALA A O 1
ATOM 619 N N . TYR A 1 84 ? -9.167 -2.986 -4.601 1.00 93.50 84 TYR A N 1
ATOM 620 C CA . TYR A 1 84 ? -9.250 -1.659 -4.004 1.00 93.50 84 TYR A CA 1
ATOM 621 C C . TYR A 1 84 ? -10.406 -0.854 -4.613 1.00 93.50 84 TYR A C 1
ATOM 623 O O . TYR A 1 84 ? -10.645 -0.886 -5.818 1.00 93.50 84 TYR A O 1
ATOM 631 N N . THR A 1 85 ? -11.094 -0.080 -3.772 1.00 94.88 85 THR A N 1
ATOM 632 C CA . THR A 1 85 ? -12.028 0.958 -4.215 1.00 94.88 85 THR A CA 1
ATOM 633 C C . THR A 1 85 ? -11.794 2.222 -3.400 1.00 94.88 85 THR A C 1
ATOM 635 O O . THR A 1 85 ? -11.509 2.149 -2.203 1.00 94.88 85 THR A O 1
ATOM 638 N N . ASP A 1 86 ? -11.976 3.385 -4.026 1.00 95.75 86 ASP A N 1
ATOM 639 C CA . ASP A 1 86 ? -11.883 4.686 -3.351 1.00 95.75 86 ASP A CA 1
ATOM 640 C C . ASP A 1 86 ? -12.815 4.765 -2.126 1.00 95.75 86 ASP A C 1
ATOM 642 O O . ASP A 1 86 ? -12.412 5.221 -1.057 1.00 95.75 86 ASP A O 1
ATOM 646 N N . GLY A 1 87 ? -14.026 4.205 -2.236 1.00 95.88 87 GLY A N 1
ATOM 647 C CA . GLY A 1 87 ? -14.966 4.105 -1.119 1.00 95.88 87 GLY A CA 1
ATOM 648 C C . GLY A 1 87 ? -14.438 3.270 0.052 1.00 95.88 87 GLY A C 1
ATOM 649 O O . GLY A 1 87 ? -14.630 3.657 1.203 1.00 95.88 87 GLY A O 1
ATOM 650 N N . PHE A 1 88 ? -13.734 2.161 -0.206 1.00 94.69 88 PHE A N 1
ATOM 651 C CA . PHE A 1 88 ? -13.102 1.377 0.861 1.00 94.69 88 PHE A CA 1
ATOM 652 C C . PHE A 1 88 ? -11.973 2.164 1.540 1.00 94.69 88 PHE A C 1
ATOM 654 O O . PHE A 1 88 ? -11.868 2.165 2.768 1.00 94.69 88 PHE A O 1
ATOM 661 N N . GLY A 1 89 ? -11.171 2.879 0.745 1.00 95.75 89 GLY A N 1
ATOM 662 C CA . GLY A 1 89 ? -10.117 3.759 1.239 1.00 95.75 89 GLY A CA 1
ATOM 663 C C . GLY A 1 89 ? -10.645 4.845 2.185 1.00 95.75 89 GLY A C 1
ATOM 664 O O . GLY A 1 89 ? -10.155 4.994 3.307 1.00 95.75 89 GLY A O 1
ATOM 665 N N . ARG A 1 90 ? -11.701 5.552 1.769 1.00 96.19 90 ARG A N 1
ATOM 666 C CA . ARG A 1 90 ? -12.324 6.629 2.556 1.00 96.19 90 ARG A CA 1
ATOM 667 C C . ARG A 1 90 ? -13.041 6.132 3.801 1.00 96.19 90 ARG A C 1
ATOM 669 O O . ARG A 1 90 ? -12.882 6.720 4.863 1.00 96.19 90 ARG A O 1
ATOM 676 N N . ASN A 1 91 ? -13.833 5.071 3.669 1.00 95.62 91 ASN A N 1
ATOM 677 C CA . ASN A 1 91 ? -14.777 4.670 4.713 1.00 95.62 91 ASN A CA 1
ATOM 678 C C . ASN A 1 91 ? -14.188 3.676 5.718 1.00 95.62 91 ASN A C 1
ATOM 680 O O . ASN A 1 91 ? -14.772 3.477 6.779 1.00 95.62 91 ASN A O 1
ATOM 684 N N . TYR A 1 92 ? -13.054 3.042 5.404 1.00 95.75 92 TYR A N 1
ATOM 685 C CA . TYR A 1 92 ? -12.409 2.084 6.303 1.00 95.75 92 TYR A CA 1
ATOM 686 C C . TYR A 1 92 ? -10.926 2.387 6.494 1.00 95.75 92 TYR A C 1
ATOM 688 O O . TYR A 1 92 ? -10.505 2.608 7.628 1.00 95.75 92 TYR A O 1
ATOM 696 N N . THR A 1 93 ? -10.132 2.450 5.420 1.00 96.12 93 THR A N 1
ATOM 697 C CA . THR A 1 93 ? -8.670 2.594 5.545 1.00 96.12 93 THR A CA 1
ATOM 698 C C . THR A 1 93 ? -8.281 3.834 6.345 1.00 96.12 93 THR A C 1
ATOM 700 O O . THR A 1 93 ? -7.573 3.717 7.343 1.00 96.12 93 THR A O 1
ATOM 703 N N . LEU A 1 94 ? -8.771 5.012 5.955 1.00 96.81 94 LEU A N 1
ATOM 704 C CA . LEU A 1 94 ? -8.420 6.256 6.632 1.00 96.81 94 LEU A CA 1
ATOM 705 C C . LEU A 1 94 ? -8.934 6.330 8.086 1.00 96.81 94 LEU A C 1
ATOM 707 O O . LEU A 1 94 ? -8.111 6.621 8.953 1.00 96.81 94 LEU A O 1
ATOM 711 N N . PRO A 1 95 ? -10.213 6.041 8.409 1.00 97.31 95 PRO A N 1
ATOM 712 C CA . PRO A 1 95 ? -10.691 6.046 9.793 1.00 97.31 95 PRO A CA 1
ATOM 713 C C . PRO A 1 95 ? -9.890 5.140 10.732 1.00 97.31 95 PRO A C 1
ATOM 715 O O . PRO A 1 95 ? -9.560 5.542 11.848 1.00 97.31 95 PRO A O 1
ATOM 718 N N . PHE A 1 96 ? -9.540 3.927 10.290 1.00 96.88 96 PHE A N 1
ATOM 719 C CA . PHE A 1 96 ? -8.758 3.009 11.117 1.00 96.88 96 PHE A CA 1
ATOM 720 C C . PHE A 1 96 ? -7.308 3.469 11.282 1.00 96.88 96 PHE A C 1
ATOM 722 O O . PHE A 1 96 ? -6.794 3.425 12.400 1.00 96.88 96 PHE A O 1
ATOM 729 N N . ILE A 1 97 ? -6.671 3.980 10.225 1.00 95.69 97 ILE A N 1
ATOM 730 C CA . ILE A 1 97 ? -5.344 4.608 10.322 1.00 95.69 97 ILE A CA 1
ATOM 731 C C . ILE A 1 97 ? -5.371 5.791 11.292 1.00 95.69 97 ILE A C 1
ATOM 733 O O . ILE A 1 97 ? -4.542 5.852 12.195 1.00 95.69 97 ILE A O 1
ATOM 737 N N . ALA A 1 98 ? -6.340 6.698 11.146 1.00 95.31 98 ALA A N 1
ATOM 738 C CA . ALA A 1 98 ? -6.495 7.864 12.010 1.00 95.31 98 ALA A CA 1
ATOM 739 C C . ALA A 1 98 ? -6.695 7.448 13.472 1.00 95.31 98 ALA A C 1
ATOM 741 O O . ALA A 1 98 ? -6.071 8.013 14.362 1.00 95.31 98 ALA A O 1
ATOM 742 N N . SER A 1 99 ? -7.482 6.400 13.736 1.00 95.19 99 SER A N 1
ATOM 743 C CA . SER A 1 99 ? -7.700 5.907 15.100 1.00 95.19 99 SER A CA 1
ATOM 744 C C . SER A 1 99 ? -6.420 5.435 15.805 1.00 95.19 99 SER A C 1
ATOM 746 O O . SER A 1 99 ? -6.365 5.464 17.031 1.00 95.19 99 SER A O 1
ATOM 748 N N . ALA A 1 100 ? -5.367 5.080 15.059 1.00 92.31 100 ALA A N 1
ATOM 749 C CA . ALA A 1 100 ? -4.063 4.760 15.630 1.00 92.31 100 ALA A CA 1
ATOM 750 C C . ALA A 1 100 ? -3.292 5.993 16.132 1.00 92.31 100 ALA A C 1
ATOM 752 O O . ALA A 1 100 ? -2.211 5.827 16.676 1.00 92.31 100 ALA A O 1
ATOM 753 N N . TYR A 1 101 ? -3.792 7.223 15.994 1.00 90.00 101 TYR A N 1
ATOM 754 C CA . TYR A 1 101 ? -3.080 8.439 16.419 1.00 90.00 101 TYR A CA 1
ATOM 755 C C . TYR A 1 101 ? -3.285 8.827 17.885 1.00 90.00 101 TYR A C 1
ATOM 757 O O . TYR A 1 101 ? -2.590 9.726 18.359 1.00 90.00 101 TYR A O 1
ATOM 765 N N . GLY A 1 102 ? -4.179 8.169 18.625 1.00 88.62 102 GLY A N 1
ATOM 766 C CA . GLY A 1 102 ? -4.451 8.541 20.014 1.00 88.62 102 GLY A CA 1
ATOM 767 C C . GLY A 1 102 ? -4.748 7.376 20.938 1.00 88.62 102 GLY A C 1
ATOM 768 O O . GLY A 1 102 ? -4.510 6.213 20.623 1.00 88.62 102 GLY A O 1
ATOM 769 N N . ASP A 1 103 ? -5.235 7.713 22.127 1.00 92.12 103 ASP A N 1
ATOM 770 C CA . ASP A 1 103 ? -5.562 6.729 23.150 1.00 92.12 103 ASP A CA 1
ATOM 771 C C . ASP A 1 103 ? -6.858 5.960 22.842 1.00 92.12 103 ASP A C 1
ATOM 773 O O . ASP A 1 103 ? -7.579 6.232 21.879 1.00 92.12 103 ASP A O 1
ATOM 777 N N . PHE A 1 104 ? -7.181 4.988 23.698 1.00 93.44 104 PHE A N 1
ATOM 778 C CA . PHE A 1 104 ? -8.372 4.156 23.547 1.00 93.44 104 PHE A CA 1
ATOM 779 C C . PHE A 1 104 ? -9.676 4.961 23.419 1.00 93.44 104 PHE A C 1
ATOM 781 O O . PHE A 1 104 ? -10.541 4.603 22.621 1.00 93.44 104 PHE A O 1
ATOM 788 N N . ASN A 1 105 ? -9.846 6.046 24.179 1.00 96.38 105 ASN A N 1
ATOM 789 C CA . ASN A 1 105 ? -11.080 6.833 24.162 1.00 96.38 105 ASN A CA 1
ATOM 790 C C . ASN A 1 105 ? -11.178 7.697 22.903 1.00 96.38 105 ASN A C 1
ATOM 792 O O . ASN A 1 105 ? -12.256 7.801 22.309 1.00 96.38 105 ASN A O 1
ATOM 796 N N . GLN A 1 106 ? -10.062 8.284 22.473 1.00 95.50 106 GLN A N 1
ATOM 797 C CA . GLN A 1 106 ? -9.992 9.064 21.239 1.00 95.50 106 GLN A CA 1
ATOM 798 C C . GLN A 1 106 ? -10.217 8.168 20.012 1.00 95.50 106 GLN A C 1
ATOM 800 O O . GLN A 1 106 ? -11.089 8.457 19.190 1.00 95.50 106 GLN A O 1
ATOM 805 N N . ALA A 1 107 ? -9.523 7.027 19.943 1.00 96.00 107 ALA A N 1
ATOM 806 C CA . ALA A 1 107 ? -9.695 6.020 18.898 1.00 96.00 107 ALA A CA 1
ATOM 807 C C . ALA A 1 107 ? -11.148 5.527 18.828 1.00 96.00 107 ALA A C 1
ATOM 809 O O . ALA A 1 107 ? -11.757 5.514 17.757 1.00 96.00 107 ALA A O 1
ATOM 810 N N . LYS A 1 108 ? -11.748 5.197 19.981 1.00 97.12 108 LYS A N 1
ATOM 811 C CA . LYS A 1 108 ? -13.154 4.778 20.072 1.00 97.12 108 LYS A CA 1
ATOM 812 C C . LYS A 1 108 ? -14.111 5.858 19.576 1.00 97.12 108 LYS A C 1
ATOM 814 O O . LYS A 1 108 ? -15.102 5.530 18.930 1.00 97.12 108 LYS A O 1
ATOM 819 N N . THR A 1 109 ? -13.835 7.126 19.876 1.00 97.69 109 THR A N 1
ATOM 820 C CA . THR A 1 109 ? -14.659 8.257 19.428 1.00 97.69 109 THR A CA 1
ATOM 821 C C . THR A 1 109 ? -14.606 8.402 17.910 1.00 97.69 109 THR A C 1
ATOM 823 O O . THR A 1 109 ? -15.658 8.413 17.274 1.00 97.69 109 THR A O 1
ATOM 826 N N . CYS A 1 110 ? -13.403 8.408 17.328 1.00 97.38 110 CYS A N 1
ATOM 827 C CA . CYS A 1 110 ? -13.219 8.458 15.877 1.00 97.38 110 CYS A CA 1
ATOM 828 C C . CYS A 1 110 ? -13.943 7.301 15.169 1.00 97.38 110 CYS A C 1
ATOM 830 O O . CYS A 1 110 ? -14.745 7.525 14.261 1.00 97.38 110 CYS A O 1
ATOM 832 N N . LEU A 1 111 ? -13.732 6.060 15.631 1.00 97.38 111 LEU A N 1
ATOM 833 C CA . LEU A 1 111 ? -14.371 4.885 15.035 1.00 97.38 111 LEU A CA 1
ATOM 834 C C . LEU A 1 111 ? -15.891 4.905 15.198 1.00 97.38 111 LEU A C 1
ATOM 836 O O . LEU A 1 111 ? -16.594 4.538 14.268 1.00 97.38 111 LEU A O 1
ATOM 840 N N . LYS A 1 112 ? -16.427 5.387 16.323 1.00 97.38 112 LYS A N 1
ATOM 841 C CA . LYS A 1 112 ? -17.879 5.534 16.495 1.00 97.38 112 LYS A CA 1
ATOM 842 C C . LYS A 1 112 ? -18.483 6.515 15.483 1.00 97.38 112 LYS A C 1
ATOM 844 O O . LYS A 1 112 ? -19.588 6.272 15.004 1.00 97.38 112 LYS A O 1
ATOM 849 N N . ASN A 1 113 ? -17.778 7.604 15.182 1.00 97.56 113 ASN A N 1
ATOM 850 C CA . ASN A 1 113 ? -18.253 8.637 14.264 1.00 97.56 113 ASN A CA 1
ATOM 851 C C . ASN A 1 113 ? -18.169 8.196 12.796 1.00 97.56 113 ASN A C 1
ATOM 853 O O . ASN A 1 113 ? -19.065 8.511 12.019 1.00 97.56 113 ASN A O 1
ATOM 857 N N . GLN A 1 114 ? -17.123 7.452 12.427 1.00 97.50 114 GLN A N 1
ATOM 858 C CA . GLN A 1 114 ? -16.832 7.113 11.028 1.00 97.50 114 GLN A CA 1
ATOM 859 C C . GLN A 1 114 ? -17.208 5.680 10.636 1.00 97.50 114 GLN A C 1
ATOM 861 O O . GLN A 1 114 ? -17.633 5.429 9.511 1.00 97.50 114 GLN A O 1
ATOM 866 N N . VAL A 1 115 ? -17.073 4.728 11.558 1.00 97.19 115 VAL A N 1
ATOM 867 C CA . VAL A 1 115 ? -17.289 3.293 11.324 1.00 97.19 115 VAL A CA 1
ATOM 868 C C . VAL A 1 115 ? -18.142 2.711 12.463 1.00 97.19 115 VAL A C 1
ATOM 870 O O . VAL A 1 115 ? -17.661 1.894 13.248 1.00 97.19 115 VAL A O 1
ATOM 873 N N . PRO A 1 116 ? -19.428 3.092 12.583 1.00 94.62 116 PRO A N 1
ATOM 874 C CA . PRO A 1 116 ? -20.258 2.771 13.752 1.00 94.62 116 PRO A CA 1
ATOM 875 C C . PRO A 1 116 ? -20.455 1.266 14.007 1.00 94.62 116 PRO A C 1
ATOM 877 O O . PRO A 1 116 ? -20.799 0.875 15.118 1.00 94.62 116 PRO A O 1
ATOM 880 N N . ASN A 1 117 ? -20.222 0.422 12.997 1.00 93.94 117 ASN A N 1
ATOM 881 C CA . ASN A 1 117 ? -20.291 -1.037 13.109 1.00 93.94 117 ASN A CA 1
ATOM 882 C C . ASN A 1 117 ? -18.977 -1.680 13.586 1.00 93.94 117 ASN A C 1
ATOM 884 O O . ASN A 1 117 ? -18.929 -2.898 13.736 1.00 93.94 117 ASN A O 1
ATOM 888 N N . ALA A 1 118 ? -17.908 -0.904 13.780 1.00 95.94 118 ALA A N 1
ATOM 889 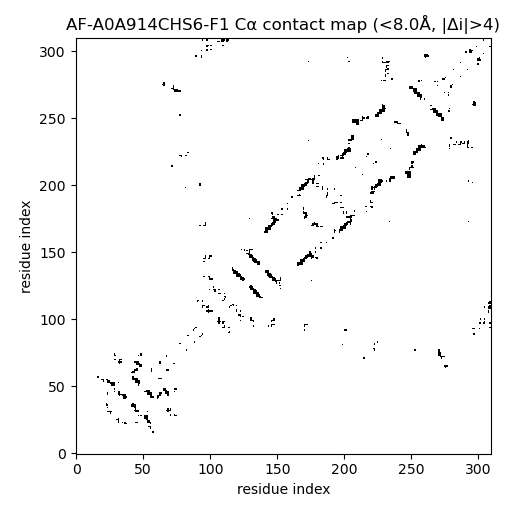C CA . ALA A 1 118 ? -16.636 -1.405 14.282 1.00 95.94 118 ALA A CA 1
ATOM 890 C C . ALA A 1 118 ? -16.602 -1.418 15.815 1.00 95.94 118 ALA A C 1
ATOM 892 O O . ALA A 1 118 ? -17.050 -0.483 16.479 1.00 95.94 118 ALA A O 1
ATOM 893 N N . THR A 1 119 ? -15.984 -2.453 16.378 1.00 95.12 119 THR A N 1
ATOM 894 C CA . THR A 1 119 ? -15.752 -2.571 17.820 1.00 95.12 119 THR A CA 1
ATOM 895 C C . THR A 1 119 ? -14.263 -2.466 18.096 1.00 95.12 119 THR A C 1
ATOM 897 O O . THR A 1 119 ? -13.507 -3.363 17.731 1.00 95.12 119 THR A O 1
ATOM 900 N N . LEU A 1 120 ? -13.834 -1.392 18.763 1.00 95.19 120 LEU A N 1
ATOM 901 C CA . LEU A 1 120 ? -12.457 -1.266 19.240 1.00 95.19 120 LEU A CA 1
ATOM 902 C C . LEU A 1 120 ? -12.202 -2.283 20.360 1.00 95.19 120 LEU A C 1
ATOM 904 O O . LEU A 1 120 ? -12.915 -2.290 21.363 1.00 95.19 120 LEU A O 1
ATOM 908 N N . VAL A 1 121 ? -11.183 -3.121 20.183 1.00 92.62 121 VAL A N 1
ATOM 909 C CA . VAL A 1 121 ? -10.775 -4.149 21.150 1.00 92.62 121 VAL A CA 1
ATOM 910 C C . VAL A 1 121 ? -9.635 -3.632 22.014 1.00 92.62 121 VAL A C 1
ATOM 912 O O . VAL A 1 121 ? -9.711 -3.695 23.238 1.00 92.62 121 VAL A O 1
ATOM 915 N N . ALA A 1 122 ? -8.586 -3.103 21.384 1.00 89.94 122 ALA A N 1
ATOM 916 C CA . ALA A 1 122 ? -7.395 -2.644 22.081 1.00 89.94 122 ALA A CA 1
ATOM 917 C C . ALA A 1 122 ? -6.694 -1.516 21.322 1.00 89.94 122 ALA A C 1
ATOM 919 O O . ALA A 1 122 ? -6.773 -1.427 20.096 1.00 89.94 122 ALA A O 1
ATOM 920 N N . VAL A 1 123 ? -5.971 -0.691 22.077 1.00 89.44 123 VAL A N 1
ATOM 921 C CA . VAL A 1 123 ? -4.978 0.253 21.562 1.00 89.44 123 VAL A CA 1
ATOM 922 C C . VAL A 1 123 ? -3.672 -0.034 22.283 1.00 89.44 123 VAL A C 1
ATOM 924 O O . VAL A 1 123 ? -3.647 -0.090 23.513 1.00 89.44 123 VAL A O 1
ATOM 927 N N . TYR A 1 124 ? -2.603 -0.222 21.522 1.00 85.38 124 TYR A N 1
ATOM 928 C CA . TYR A 1 124 ? -1.257 -0.418 22.041 1.00 85.38 124 TYR A CA 1
ATOM 929 C C . TYR A 1 124 ? -0.418 0.785 21.661 1.00 85.38 124 TYR A C 1
ATOM 931 O O . TYR A 1 124 ? -0.296 1.077 20.476 1.00 85.38 124 TYR A O 1
ATOM 939 N N . ASN A 1 125 ? 0.174 1.438 22.657 1.00 81.12 125 ASN A N 1
ATOM 940 C CA . ASN A 1 125 ? 1.065 2.576 22.477 1.00 81.12 125 ASN A CA 1
ATOM 941 C C . ASN A 1 125 ? 2.429 2.232 23.081 1.00 81.12 125 ASN A C 1
ATOM 943 O O . ASN A 1 125 ? 2.499 1.776 24.222 1.00 81.12 125 ASN A O 1
ATOM 947 N N . ASP A 1 126 ? 3.493 2.448 22.320 1.00 70.69 126 ASP A N 1
ATOM 948 C CA . ASP A 1 126 ? 4.878 2.320 22.764 1.00 70.69 126 ASP A CA 1
ATOM 949 C C . ASP A 1 126 ? 5.485 3.705 23.054 1.00 70.69 126 ASP A C 1
ATOM 951 O O . ASP A 1 126 ? 5.031 4.731 22.539 1.00 70.69 126 ASP A O 1
ATOM 955 N N . LEU A 1 127 ? 6.547 3.731 23.861 1.00 60.94 127 LEU A N 1
ATOM 956 C CA . LEU A 1 127 ? 7.277 4.926 24.296 1.00 60.94 127 LEU A CA 1
ATOM 957 C C . LEU A 1 127 ? 7.835 5.750 23.124 1.00 60.94 127 LEU A C 1
ATOM 959 O O . LEU A 1 127 ? 8.010 6.959 23.255 1.00 60.94 127 LEU A O 1
A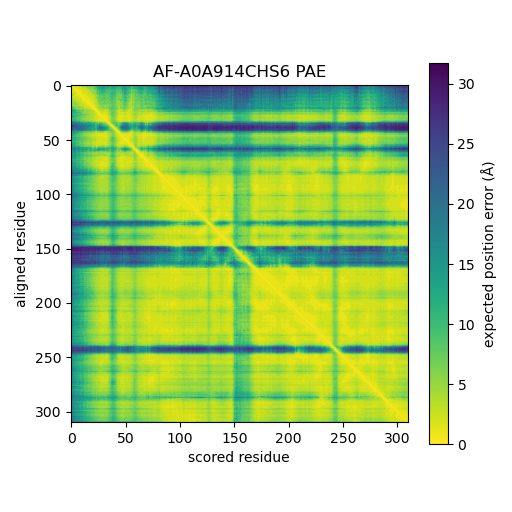TOM 963 N N . ASN A 1 128 ? 8.061 5.120 21.968 1.00 63.34 128 ASN A N 1
ATOM 964 C CA . ASN A 1 128 ? 8.590 5.758 20.761 1.00 63.34 128 ASN A CA 1
ATOM 965 C C . ASN A 1 128 ? 7.501 6.322 19.828 1.00 63.34 128 ASN A C 1
ATOM 967 O O . ASN A 1 128 ? 7.744 6.491 18.634 1.00 63.34 128 ASN A O 1
ATOM 971 N N . ASN A 1 129 ? 6.294 6.600 20.346 1.00 65.94 129 ASN A N 1
ATOM 972 C CA . ASN A 1 129 ? 5.152 7.107 19.563 1.00 65.94 129 ASN A CA 1
ATOM 973 C C . ASN A 1 129 ? 4.671 6.110 18.482 1.00 65.94 129 ASN A C 1
ATOM 975 O O . ASN A 1 129 ? 4.053 6.489 17.485 1.00 65.94 129 ASN A O 1
ATOM 979 N N . CYS A 1 130 ? 4.988 4.829 18.692 1.00 76.12 130 CYS A N 1
ATOM 980 C CA . CYS A 1 130 ? 4.454 3.696 17.954 1.00 76.12 130 CYS A CA 1
ATOM 981 C C . CYS A 1 130 ? 3.069 3.382 18.489 1.00 76.12 130 CYS A C 1
ATOM 983 O O . CYS A 1 130 ? 2.906 3.230 19.700 1.00 76.12 130 CYS A O 1
ATOM 985 N N . SER A 1 131 ? 2.096 3.219 17.611 1.00 84.56 131 SER A N 1
ATOM 986 C CA . SER A 1 131 ? 0.752 2.894 18.050 1.00 84.56 131 SER A CA 1
ATOM 987 C C . SER A 1 131 ? 0.061 1.949 17.090 1.00 84.56 131 SER A C 1
ATOM 989 O O . SER A 1 131 ? 0.271 1.968 15.875 1.00 84.56 131 SER A O 1
ATOM 991 N N . SER A 1 132 ? -0.751 1.071 17.662 1.00 87.81 132 SER A N 1
ATOM 992 C CA . SER A 1 132 ? -1.586 0.163 16.897 1.00 87.81 132 SER A CA 1
ATOM 993 C C . SER A 1 132 ? -2.952 0.016 17.531 1.00 87.81 132 SER A C 1
ATOM 995 O O . SER A 1 132 ? -3.100 0.076 18.752 1.00 87.81 132 SER A O 1
ATOM 997 N N . VAL A 1 133 ? -3.948 -0.201 16.688 1.00 91.12 133 VAL A N 1
ATOM 998 C CA . VAL A 1 133 ? -5.314 -0.494 17.108 1.00 91.12 133 VAL A CA 1
ATOM 999 C C . VAL A 1 133 ? -5.694 -1.882 16.634 1.00 91.12 133 VAL A C 1
ATOM 1001 O O . VAL A 1 133 ? -5.352 -2.282 15.521 1.00 91.12 133 VAL A O 1
ATOM 1004 N N . LEU A 1 134 ? -6.422 -2.597 17.482 1.00 92.00 134 LEU A N 1
ATOM 1005 C CA . LEU A 1 134 ? -7.092 -3.843 17.148 1.00 92.00 134 LEU A CA 1
ATOM 1006 C C . LEU A 1 134 ? -8.594 -3.606 17.249 1.00 92.00 134 LEU A C 1
ATOM 1008 O O . LEU A 1 134 ? -9.090 -3.172 18.292 1.00 92.00 134 LEU A O 1
ATOM 1012 N N . ALA A 1 135 ? -9.322 -3.906 16.182 1.00 93.44 135 ALA A N 1
ATOM 1013 C CA . ALA A 1 135 ? -10.766 -3.763 16.131 1.00 93.44 135 ALA A CA 1
ATOM 1014 C C . ALA A 1 135 ? -11.423 -4.946 15.416 1.00 93.44 135 ALA A C 1
ATOM 1016 O O . ALA A 1 135 ? -10.799 -5.651 14.628 1.00 93.44 135 ALA A O 1
ATOM 1017 N N . LEU A 1 136 ? -12.708 -5.147 15.679 1.00 93.25 136 LEU A N 1
ATOM 1018 C CA . LEU A 1 136 ? -13.558 -6.066 14.931 1.00 93.25 136 LEU A CA 1
ATOM 1019 C C . LEU A 1 136 ? -14.416 -5.260 13.963 1.00 93.25 136 LEU A C 1
ATOM 1021 O O . LEU A 1 136 ? -15.000 -4.250 14.358 1.00 93.25 136 LEU A O 1
ATOM 1025 N N . LEU A 1 137 ? -14.540 -5.733 12.727 1.00 92.56 137 LEU A N 1
ATOM 1026 C CA . LEU A 1 137 ? -15.419 -5.173 11.706 1.00 92.56 137 LEU A CA 1
ATOM 1027 C C . LEU A 1 137 ? -16.379 -6.264 11.199 1.00 92.56 137 LEU A C 1
ATOM 1029 O O . LEU A 1 137 ? -16.173 -6.832 10.122 1.00 92.56 137 LEU A O 1
ATOM 1033 N N . PRO A 1 138 ? -17.453 -6.567 11.954 1.00 89.56 138 PRO A N 1
ATOM 1034 C CA . PRO A 1 138 ? -18.397 -7.630 11.614 1.00 89.56 138 PRO A CA 1
ATOM 1035 C C . PRO A 1 138 ? -19.052 -7.450 10.243 1.00 89.56 138 PRO A C 1
ATOM 1037 O O . PRO A 1 138 ? -19.298 -8.432 9.554 1.00 89.56 138 PRO A O 1
ATOM 1040 N N . SER A 1 139 ? -19.278 -6.204 9.806 1.00 87.62 139 SER A N 1
ATOM 1041 C CA . SER A 1 139 ? -19.868 -5.912 8.490 1.00 87.62 139 SER A CA 1
ATOM 1042 C C . SER A 1 139 ? -19.017 -6.387 7.310 1.00 87.62 139 SER A C 1
ATOM 1044 O O . SER A 1 139 ? -19.534 -6.481 6.204 1.00 87.62 139 SER A O 1
ATOM 1046 N N . GLN A 1 140 ? -17.725 -6.644 7.534 1.00 84.75 140 GLN A N 1
ATOM 1047 C CA . GLN A 1 140 ? -16.791 -7.176 6.538 1.00 84.75 140 GLN A CA 1
ATOM 1048 C C . GLN A 1 140 ? -16.261 -8.565 6.932 1.00 84.75 140 GLN A C 1
ATOM 1050 O O . GLN A 1 140 ? -15.334 -9.055 6.300 1.00 84.75 140 GLN A O 1
ATOM 1055 N N . ASN A 1 141 ? -16.812 -9.184 7.989 1.00 87.06 141 ASN A N 1
ATOM 1056 C CA . ASN A 1 141 ? -16.287 -10.409 8.602 1.00 87.06 141 ASN A CA 1
ATOM 1057 C C . ASN A 1 141 ? -14.763 -10.351 8.845 1.00 87.06 141 ASN A C 1
ATOM 1059 O O . ASN A 1 141 ? -14.043 -11.312 8.588 1.00 87.06 141 ASN A O 1
ATOM 1063 N N . ALA A 1 142 ? -14.273 -9.193 9.296 1.00 88.44 142 ALA A N 1
ATOM 1064 C CA . ALA A 1 142 ? -12.849 -8.894 9.338 1.00 88.44 142 ALA A CA 1
ATOM 1065 C C . ALA A 1 142 ? -12.382 -8.483 10.734 1.00 88.44 142 ALA A C 1
ATOM 1067 O O . ALA A 1 142 ? -13.099 -7.824 11.494 1.00 88.44 142 ALA A O 1
ATOM 1068 N N . ILE A 1 143 ? -11.131 -8.813 11.031 1.00 90.81 143 ILE A N 1
ATOM 1069 C CA . ILE A 1 143 ? -10.367 -8.206 12.122 1.00 90.81 143 ILE A CA 1
ATOM 1070 C C . ILE A 1 143 ? -9.560 -7.074 11.516 1.00 90.81 143 ILE A C 1
ATOM 1072 O O . ILE A 1 143 ? -8.950 -7.254 10.470 1.00 90.81 143 ILE A O 1
ATOM 1076 N N . VAL A 1 144 ? -9.533 -5.917 12.158 1.00 93.38 144 VAL A N 1
ATOM 1077 C CA . VAL A 1 144 ? -8.749 -4.782 11.686 1.00 93.38 144 VAL A CA 1
ATOM 1078 C C . VAL A 1 144 ? -7.572 -4.552 12.610 1.00 93.38 144 VAL A C 1
ATOM 1080 O O . VAL A 1 144 ? -7.740 -4.418 13.822 1.00 93.38 144 VAL A O 1
ATOM 1083 N N . VAL A 1 145 ? -6.390 -4.464 12.012 1.00 92.31 145 VAL A N 1
ATOM 1084 C CA . VAL A 1 145 ? -5.172 -4.010 12.677 1.00 92.31 145 VAL A CA 1
ATOM 1085 C C . VAL A 1 145 ? -4.694 -2.770 11.948 1.00 92.31 145 VAL A C 1
ATOM 1087 O O . VAL A 1 145 ? -4.432 -2.857 10.755 1.00 92.31 145 VAL A O 1
ATOM 1090 N N . ALA A 1 146 ? -4.564 -1.630 12.623 1.00 93.00 146 ALA A N 1
ATOM 1091 C CA . ALA A 1 146 ? -3.999 -0.433 11.998 1.00 93.00 146 ALA A CA 1
ATOM 1092 C C . ALA A 1 146 ? -2.796 0.095 12.772 1.00 93.00 146 ALA A C 1
ATOM 1094 O O . ALA A 1 146 ? -2.824 0.120 14.000 1.00 93.00 146 ALA A O 1
ATOM 1095 N N . PHE A 1 147 ? -1.756 0.509 12.048 1.00 90.62 147 PHE A N 1
ATOM 1096 C CA . PHE A 1 147 ? -0.482 0.961 12.605 1.00 90.62 147 PHE A CA 1
ATOM 1097 C C . PHE A 1 147 ? -0.167 2.422 12.271 1.00 90.62 147 PHE A C 1
ATOM 1099 O O . PHE A 1 147 ? -0.397 2.890 11.152 1.00 90.62 147 PHE A O 1
ATOM 1106 N N . ARG A 1 148 ? 0.489 3.095 13.218 1.00 87.69 148 ARG A N 1
ATOM 1107 C CA . ARG A 1 148 ? 1.145 4.398 13.064 1.00 87.69 148 ARG A CA 1
ATOM 1108 C C . ARG A 1 148 ? 2.562 4.335 13.653 1.00 87.69 148 ARG A C 1
ATOM 1110 O O . ARG A 1 148 ? 2.754 3.808 14.745 1.00 87.69 148 ARG A O 1
ATOM 1117 N N . GLY A 1 149 ? 3.536 4.955 12.982 1.00 72.56 149 GLY A N 1
ATOM 1118 C CA . GLY A 1 149 ? 4.850 5.253 13.585 1.00 72.56 149 GLY A CA 1
ATOM 1119 C C . GLY A 1 149 ? 5.806 4.061 13.767 1.00 72.56 149 GLY A C 1
ATOM 1120 O O . GLY A 1 149 ? 5.545 2.968 13.273 1.00 72.56 149 GLY A O 1
ATOM 1121 N N . THR A 1 150 ? 6.981 4.302 14.378 1.00 52.53 150 THR A N 1
ATOM 1122 C CA . THR A 1 150 ? 8.228 3.562 14.082 1.00 52.53 150 THR A CA 1
ATOM 1123 C C . THR A 1 150 ? 8.646 2.433 15.047 1.00 52.53 150 THR A C 1
ATOM 1125 O O . THR A 1 150 ? 8.767 2.704 16.233 1.00 52.53 150 THR A O 1
ATOM 1128 N N . GLN A 1 151 ? 8.917 1.220 14.521 1.00 44.22 151 GLN A N 1
ATOM 1129 C CA . GLN A 1 151 ? 9.400 -0.047 15.142 1.00 44.22 151 GLN A CA 1
ATOM 1130 C C . GLN A 1 151 ? 9.264 -0.253 16.671 1.00 44.22 151 GLN A C 1
ATOM 1132 O O . GLN A 1 151 ? 9.948 0.374 17.472 1.00 44.22 151 GLN A O 1
ATOM 1137 N N . GLY A 1 152 ? 8.491 -1.285 17.036 1.00 47.75 152 GLY A N 1
ATOM 1138 C CA . GLY A 1 152 ? 8.412 -1.843 18.398 1.00 47.75 152 GLY A CA 1
ATOM 1139 C C . GLY A 1 152 ? 7.181 -2.733 18.643 1.00 47.75 152 GLY A C 1
ATOM 1140 O O . GLY A 1 152 ? 7.217 -3.647 19.462 1.00 47.75 152 GLY A O 1
ATOM 1141 N N . GLY A 1 153 ? 6.096 -2.524 17.882 1.00 48.25 153 GLY A N 1
ATOM 1142 C CA . GLY A 1 153 ? 4.785 -3.145 18.144 1.00 48.25 153 GLY A CA 1
ATOM 1143 C C . GLY A 1 153 ? 4.530 -4.553 17.581 1.00 48.25 153 GLY A C 1
ATOM 1144 O O . GLY A 1 153 ? 3.523 -5.162 17.943 1.00 48.25 153 GLY A O 1
ATOM 1145 N N . LEU A 1 154 ? 5.398 -5.094 16.713 1.00 53.09 154 LEU A N 1
ATOM 1146 C CA . LEU A 1 154 ? 5.097 -6.328 15.960 1.00 53.09 154 LEU A CA 1
ATOM 1147 C C . LEU A 1 154 ? 4.811 -7.527 16.883 1.00 53.09 154 LEU A C 1
ATOM 1149 O O . LEU A 1 154 ? 3.818 -8.230 16.706 1.00 53.09 154 LEU A O 1
ATOM 1153 N N . GLN A 1 155 ? 5.644 -7.723 17.911 1.00 50.44 155 GLN A N 1
ATOM 1154 C CA . GLN A 1 155 ? 5.563 -8.880 18.810 1.00 50.44 155 GLN A CA 1
ATOM 1155 C C . GLN A 1 155 ? 4.255 -8.920 19.623 1.00 50.44 155 GLN A C 1
ATOM 1157 O O . GLN A 1 155 ? 3.702 -9.995 19.877 1.00 50.44 155 GLN A O 1
ATOM 1162 N N . PHE A 1 156 ? 3.740 -7.753 20.018 1.00 50.12 156 PHE A N 1
ATOM 1163 C CA . PHE A 1 156 ? 2.527 -7.655 20.832 1.00 50.12 156 PHE A CA 1
ATOM 1164 C C . PHE A 1 156 ? 1.262 -7.916 20.009 1.00 50.12 156 PHE A C 1
ATOM 1166 O O . PHE A 1 156 ? 0.371 -8.630 20.467 1.00 50.12 156 PHE A O 1
ATOM 1173 N N . VAL A 1 157 ? 1.214 -7.425 18.767 1.00 57.53 157 VAL A N 1
ATOM 1174 C CA . VAL A 1 157 ? 0.066 -7.628 17.871 1.00 57.53 157 VAL A CA 1
ATOM 1175 C C . VAL A 1 157 ? -0.036 -9.081 17.402 1.00 57.53 157 VAL A C 1
ATOM 1177 O O . VAL A 1 157 ? -1.129 -9.641 17.415 1.00 57.53 157 VAL A O 1
ATOM 1180 N N . ILE A 1 158 ? 1.088 -9.734 17.080 1.00 59.06 158 ILE A N 1
ATOM 1181 C CA . ILE A 1 158 ? 1.109 -11.166 16.721 1.00 59.06 158 ILE A CA 1
ATOM 1182 C C . ILE A 1 158 ? 0.483 -12.019 17.834 1.00 59.06 158 ILE A C 1
ATOM 1184 O O . ILE A 1 158 ? -0.311 -12.918 17.567 1.00 59.06 158 ILE A O 1
ATOM 1188 N N . THR A 1 159 ? 0.787 -11.699 19.094 1.00 54.41 159 THR A N 1
ATOM 1189 C CA . THR A 1 159 ? 0.243 -12.427 20.248 1.00 54.41 159 THR A CA 1
ATOM 1190 C C . THR A 1 159 ? -1.280 -12.279 20.354 1.00 54.41 159 THR A C 1
ATOM 1192 O O . THR A 1 159 ? -1.962 -13.260 20.641 1.00 54.41 159 THR A O 1
ATOM 1195 N N . ALA A 1 160 ? -1.828 -11.089 20.078 1.00 57.34 160 ALA A N 1
ATOM 1196 C CA . ALA A 1 160 ? -3.274 -10.852 20.079 1.00 57.34 160 ALA A CA 1
ATOM 1197 C C . ALA A 1 160 ? -3.994 -11.520 18.889 1.00 57.34 160 ALA A C 1
ATOM 1199 O O . ALA A 1 160 ? -5.129 -11.974 19.032 1.00 57.34 160 ALA A O 1
ATOM 1200 N N . LEU A 1 161 ? -3.330 -11.613 17.732 1.00 61.66 161 LEU A N 1
ATOM 1201 C CA . LEU A 1 161 ? -3.881 -12.218 16.514 1.00 61.66 161 LEU A CA 1
ATOM 1202 C C . LEU A 1 161 ? -3.998 -13.747 16.594 1.00 61.66 161 LEU A C 1
ATOM 1204 O O . LEU A 1 161 ? -4.936 -14.305 16.033 1.00 61.66 161 LEU A O 1
ATOM 1208 N N . ASN A 1 162 ? -3.123 -14.416 17.352 1.00 58.56 162 ASN A N 1
ATOM 1209 C CA . ASN A 1 162 ? -3.134 -15.877 17.529 1.00 58.56 162 ASN A CA 1
ATOM 1210 C C . ASN A 1 162 ? -4.406 -16.446 18.196 1.00 58.56 162 ASN A C 1
ATOM 1212 O O . ASN A 1 162 ? -4.558 -17.663 18.281 1.00 58.56 162 ASN A O 1
ATOM 1216 N N . LEU A 1 163 ? -5.303 -15.601 18.709 1.00 51.69 163 LEU A N 1
ATOM 1217 C CA . LEU A 1 163 ? -6.500 -16.020 19.447 1.00 51.69 163 LEU A CA 1
ATOM 1218 C C . LEU A 1 163 ? -7.784 -16.035 18.598 1.00 51.69 163 LEU A C 1
ATOM 1220 O O . LEU A 1 163 ? -8.856 -16.290 19.149 1.00 51.69 163 LEU A O 1
ATOM 1224 N N . ILE A 1 164 ? -7.724 -15.724 17.295 1.00 58.56 164 ILE A N 1
ATOM 1225 C CA . ILE A 1 164 ? -8.924 -15.394 16.507 1.00 58.56 164 ILE A CA 1
ATOM 1226 C C . ILE A 1 164 ? -8.937 -16.103 15.138 1.00 58.56 164 ILE A C 1
ATOM 1228 O O . ILE A 1 164 ? -7.896 -16.336 14.538 1.00 58.56 164 ILE A O 1
ATOM 1232 N N . LEU A 1 165 ? -10.139 -16.454 14.657 1.00 55.91 165 LEU A N 1
ATOM 1233 C CA . LEU A 1 165 ? -10.390 -17.339 13.506 1.00 55.91 165 LEU A CA 1
ATOM 1234 C C . LEU A 1 165 ? -10.686 -16.634 12.159 1.00 55.91 165 LEU A C 1
ATOM 1236 O O . LEU A 1 165 ? -10.982 -17.327 11.193 1.00 55.91 165 LEU A O 1
ATOM 1240 N N . ALA A 1 166 ? -10.671 -15.297 12.076 1.00 70.38 166 ALA A N 1
ATOM 1241 C CA . ALA A 1 166 ? -10.996 -14.556 10.845 1.00 70.38 166 ALA A CA 1
ATOM 1242 C C . ALA A 1 166 ? -9.761 -13.871 10.237 1.00 70.38 166 ALA A C 1
ATOM 1244 O O . ALA A 1 166 ? -8.909 -13.379 10.977 1.00 70.38 166 ALA A O 1
ATOM 1245 N N . GLY A 1 167 ? -9.693 -13.798 8.903 1.00 75.75 167 GLY A N 1
ATOM 1246 C CA . GLY A 1 167 ? -8.616 -13.118 8.179 1.00 75.75 167 GLY A CA 1
ATOM 1247 C C . GLY A 1 167 ? -8.537 -11.612 8.496 1.00 75.75 167 GLY A C 1
ATOM 1248 O O . GLY A 1 167 ? -9.570 -10.931 8.534 1.00 75.75 167 GLY A O 1
ATOM 1249 N N . PRO A 1 168 ? -7.338 -11.060 8.763 1.00 84.69 168 PRO A N 1
ATOM 1250 C CA . PRO A 1 168 ? -7.175 -9.657 9.100 1.00 84.69 168 PRO A CA 1
ATOM 1251 C C . PRO A 1 168 ? -7.140 -8.749 7.867 1.00 84.69 168 PRO A C 1
ATOM 1253 O O . PRO A 1 168 ? -6.528 -9.051 6.840 1.00 84.69 168 PRO A O 1
ATOM 1256 N N . VAL A 1 169 ? -7.709 -7.560 8.038 1.00 91.62 169 VAL A N 1
ATOM 1257 C CA . VAL A 1 169 ? -7.435 -6.379 7.229 1.00 91.62 169 VAL A CA 1
ATOM 1258 C C . VAL A 1 169 ? -6.408 -5.532 7.973 1.00 91.62 169 VAL A C 1
ATOM 1260 O O . VAL A 1 169 ? -6.661 -5.038 9.074 1.00 91.62 169 VAL A O 1
ATOM 1263 N N . VAL A 1 170 ? -5.232 -5.378 7.376 1.00 94.25 170 VAL A N 1
ATOM 1264 C CA . VAL A 1 170 ? -4.104 -4.674 7.978 1.00 94.25 170 VAL A CA 1
ATOM 1265 C C . VAL A 1 170 ? -3.930 -3.319 7.303 1.00 94.25 170 VAL A C 1
ATOM 1267 O O . VAL A 1 170 ? -3.752 -3.224 6.089 1.00 94.25 170 VAL A O 1
ATOM 1270 N N . PHE A 1 171 ? -3.973 -2.261 8.102 1.00 96.38 171 PHE A N 1
ATOM 1271 C CA . PHE A 1 171 ? -3.775 -0.891 7.668 1.00 96.38 171 PHE A CA 1
ATOM 1272 C C . PHE A 1 171 ? -2.505 -0.289 8.253 1.00 96.38 171 PHE A C 1
ATOM 1274 O O . PHE A 1 171 ? -2.060 -0.654 9.341 1.00 96.38 171 PHE A O 1
ATOM 1281 N N . GLY A 1 172 ? -1.935 0.692 7.566 1.00 93.75 172 GLY A N 1
ATOM 1282 C CA . GLY A 1 172 ? -0.836 1.453 8.137 1.00 93.75 172 GLY A CA 1
ATOM 1283 C C . GLY A 1 172 ? -0.507 2.707 7.354 1.00 93.75 172 GLY A C 1
ATOM 1284 O O . GLY A 1 172 ? -0.667 2.737 6.135 1.00 93.75 172 GLY A O 1
ATOM 1285 N N . HIS A 1 173 ? -0.023 3.717 8.069 1.00 95.56 173 HIS A N 1
ATOM 1286 C CA . HIS A 1 173 ? 0.474 4.970 7.501 1.00 95.56 173 HIS A CA 1
ATOM 1287 C C . HIS A 1 173 ? 1.943 5.196 7.850 1.00 95.56 173 HIS A C 1
ATOM 1289 O O . HIS A 1 173 ? 2.374 4.865 8.960 1.00 95.56 173 HIS A O 1
ATOM 1295 N N . SER A 1 174 ? 2.708 5.782 6.923 1.00 92.62 174 SER A N 1
ATOM 1296 C CA . SER A 1 174 ? 4.118 6.135 7.142 1.00 92.62 174 SER A CA 1
ATOM 1297 C C . SER A 1 174 ? 4.946 4.915 7.562 1.00 92.62 174 SER A C 1
ATOM 1299 O O . SER A 1 174 ? 4.836 3.871 6.925 1.00 92.62 174 SER A O 1
ATOM 1301 N N . LEU A 1 175 ? 5.742 4.945 8.642 1.00 88.44 175 LEU A N 1
ATOM 1302 C CA . LEU A 1 175 ? 6.418 3.709 9.076 1.00 88.44 175 LEU A CA 1
ATOM 1303 C C . LEU A 1 175 ? 5.434 2.611 9.525 1.00 88.44 175 LEU A C 1
ATOM 1305 O O . LEU A 1 175 ? 5.721 1.426 9.365 1.00 88.44 175 LEU A O 1
ATOM 1309 N N . GLY A 1 176 ? 4.238 2.986 9.986 1.00 90.44 176 GLY A N 1
ATOM 1310 C CA . GLY A 1 176 ? 3.152 2.047 10.259 1.00 90.44 176 GLY A CA 1
ATOM 1311 C C . GLY A 1 176 ? 2.717 1.270 9.013 1.00 90.44 176 GLY A C 1
ATOM 1312 O O . GLY A 1 176 ? 2.329 0.112 9.121 1.00 90.44 176 GLY A O 1
ATOM 1313 N N . ALA A 1 177 ? 2.853 1.848 7.817 1.00 94.94 177 ALA A N 1
ATOM 1314 C CA . ALA A 1 177 ? 2.614 1.143 6.562 1.00 94.94 177 ALA A CA 1
ATOM 1315 C C . ALA A 1 177 ? 3.636 0.021 6.316 1.00 94.94 177 ALA A C 1
ATOM 1317 O O . ALA A 1 177 ? 3.256 -1.081 5.920 1.00 94.94 177 ALA A O 1
ATOM 1318 N N . ALA A 1 178 ? 4.918 0.262 6.602 1.00 92.69 178 ALA A N 1
ATOM 1319 C CA . ALA A 1 178 ? 5.938 -0.784 6.525 1.00 92.69 178 ALA A CA 1
ATOM 1320 C C . ALA A 1 178 ? 5.673 -1.892 7.559 1.00 92.69 178 ALA A C 1
ATOM 1322 O O . ALA A 1 178 ? 5.759 -3.079 7.247 1.00 92.69 178 ALA A O 1
ATOM 1323 N N . LEU A 1 179 ? 5.264 -1.520 8.781 1.00 90.31 179 LEU A N 1
ATOM 1324 C CA . LEU A 1 179 ? 4.868 -2.481 9.817 1.00 90.31 179 LEU A CA 1
ATOM 1325 C C . LEU A 1 179 ? 3.630 -3.291 9.416 1.00 90.31 179 LEU A C 1
ATOM 1327 O O . LEU A 1 179 ? 3.581 -4.484 9.704 1.00 90.31 179 LEU A O 1
ATOM 1331 N N . ALA A 1 180 ? 2.656 -2.691 8.732 1.00 93.19 180 ALA A N 1
ATOM 1332 C CA . ALA A 1 180 ? 1.491 -3.393 8.199 1.00 93.19 180 ALA A CA 1
ATOM 1333 C C . ALA A 1 180 ? 1.891 -4.446 7.149 1.00 93.19 180 ALA A C 1
ATOM 1335 O O . ALA A 1 180 ? 1.438 -5.594 7.213 1.00 93.19 180 ALA A O 1
ATOM 1336 N N . SER A 1 181 ? 2.789 -4.081 6.226 1.00 95.19 181 SER A N 1
ATOM 1337 C CA . SER A 1 181 ? 3.337 -4.996 5.217 1.00 95.19 181 SER A CA 1
ATOM 1338 C C . SER A 1 181 ? 4.108 -6.153 5.873 1.00 95.19 181 SER A C 1
ATOM 1340 O O . SER A 1 181 ? 3.832 -7.327 5.609 1.00 95.19 181 SER A O 1
ATOM 1342 N N . LEU A 1 182 ? 4.985 -5.864 6.841 1.00 93.19 182 LEU A N 1
ATOM 1343 C CA . LEU A 1 182 ? 5.715 -6.885 7.604 1.00 93.19 182 LEU A CA 1
ATOM 1344 C C . LEU A 1 182 ? 4.783 -7.787 8.425 1.00 93.19 182 LEU A C 1
ATOM 1346 O O . LEU A 1 182 ? 4.929 -9.006 8.383 1.00 93.19 182 LEU A O 1
ATOM 1350 N N . THR A 1 183 ? 3.813 -7.210 9.139 1.00 90.31 183 THR A N 1
ATOM 1351 C CA . THR A 1 183 ? 2.882 -7.947 10.013 1.00 90.31 183 THR A CA 1
ATOM 1352 C C . THR A 1 183 ? 2.035 -8.925 9.213 1.00 90.31 183 THR A C 1
ATOM 1354 O O . THR A 1 183 ? 1.947 -10.093 9.582 1.00 90.31 183 THR A O 1
ATOM 1357 N N . SER A 1 184 ? 1.435 -8.472 8.108 1.00 93.62 184 SER A N 1
ATOM 1358 C CA . SER A 1 184 ? 0.615 -9.330 7.243 1.00 93.62 184 SER A CA 1
ATOM 1359 C C . SER A 1 184 ? 1.437 -10.469 6.636 1.00 93.62 184 SER A C 1
ATOM 1361 O O . SER A 1 184 ? 1.044 -11.631 6.743 1.00 93.62 184 SER A O 1
ATOM 1363 N N . THR A 1 185 ? 2.626 -10.165 6.104 1.00 94.75 185 THR A N 1
ATOM 1364 C CA . THR A 1 185 ? 3.547 -11.181 5.562 1.00 94.75 185 THR A CA 1
ATOM 1365 C C . THR A 1 185 ? 3.924 -12.212 6.614 1.00 94.75 185 THR A C 1
ATOM 1367 O O . THR A 1 185 ? 3.849 -13.415 6.369 1.00 94.75 185 THR A O 1
ATOM 1370 N N . TYR A 1 186 ? 4.335 -11.741 7.794 1.00 91.31 186 TYR A N 1
ATOM 1371 C CA . TYR A 1 186 ? 4.787 -12.598 8.879 1.00 91.31 186 TYR A CA 1
ATOM 1372 C C . TYR A 1 186 ? 3.651 -13.480 9.396 1.00 91.31 186 TYR A C 1
ATOM 1374 O O . TYR A 1 186 ? 3.862 -14.668 9.624 1.00 91.31 186 TYR A O 1
ATOM 1382 N N . ALA A 1 187 ? 2.439 -12.940 9.529 1.00 89.50 187 ALA A N 1
ATOM 1383 C CA . ALA A 1 187 ? 1.293 -13.708 9.994 1.00 89.50 187 ALA A CA 1
ATOM 1384 C C . ALA A 1 187 ? 0.928 -14.850 9.031 1.00 89.50 187 ALA A C 1
ATOM 1386 O O . ALA A 1 187 ? 0.688 -15.971 9.480 1.00 89.50 187 ALA A O 1
ATOM 1387 N N . VAL A 1 188 ? 0.967 -14.610 7.715 1.00 92.88 188 VAL A N 1
ATOM 1388 C CA . VAL A 1 188 ? 0.783 -15.678 6.715 1.00 92.88 188 VAL A CA 1
ATOM 1389 C C . VAL A 1 188 ? 1.954 -16.661 6.741 1.00 92.88 188 VAL A C 1
ATOM 1391 O O . VAL A 1 188 ? 1.750 -17.870 6.674 1.00 92.88 188 VAL A O 1
ATOM 1394 N N . TYR A 1 189 ? 3.191 -16.172 6.870 1.00 91.75 189 TYR A N 1
ATOM 1395 C CA . TYR A 1 189 ? 4.382 -17.023 6.943 1.00 91.75 189 TYR A CA 1
ATOM 1396 C C . TYR A 1 189 ? 4.344 -17.986 8.141 1.00 91.75 189 TYR A C 1
ATOM 1398 O O . TYR A 1 189 ? 4.712 -19.151 8.006 1.00 91.75 189 TYR A O 1
ATOM 1406 N N . GLN A 1 190 ? 3.854 -17.522 9.293 1.00 89.38 190 GLN A N 1
ATOM 1407 C CA . GLN A 1 190 ? 3.667 -18.334 10.500 1.00 89.38 190 GLN A CA 1
ATOM 1408 C C . GLN A 1 190 ? 2.403 -19.210 10.466 1.00 89.38 190 GLN A C 1
ATOM 1410 O O . GLN A 1 190 ? 2.122 -19.904 11.439 1.00 89.38 190 GLN A O 1
ATOM 1415 N N . ASN A 1 191 ? 1.646 -19.208 9.362 1.00 88.44 191 ASN A N 1
ATOM 1416 C CA . ASN A 1 191 ? 0.364 -19.908 9.219 1.00 88.44 191 ASN A CA 1
ATOM 1417 C C . ASN A 1 191 ? -0.690 -19.486 10.260 1.00 88.44 191 ASN A C 1
ATOM 1419 O O . ASN A 1 191 ? -1.544 -20.287 10.634 1.00 88.44 191 ASN A O 1
ATOM 1423 N N . ILE A 1 192 ? -0.636 -18.233 10.726 1.00 86.81 192 ILE A N 1
ATOM 1424 C CA . ILE A 1 192 ? -1.672 -17.653 11.595 1.00 86.81 192 ILE A CA 1
ATOM 1425 C C . ILE A 1 192 ? -2.937 -17.395 10.768 1.00 86.81 192 ILE A C 1
ATOM 1427 O O . ILE A 1 192 ? -4.043 -17.659 11.228 1.00 86.81 192 ILE A O 1
ATOM 1431 N N . PHE A 1 193 ? -2.769 -16.926 9.526 1.00 88.75 193 PHE A N 1
ATOM 1432 C CA . PHE A 1 193 ? -3.863 -16.668 8.591 1.00 88.75 193 PHE A CA 1
ATOM 1433 C C . PHE A 1 193 ? -3.600 -17.279 7.220 1.00 88.75 193 PHE A C 1
ATOM 1435 O O . PHE A 1 193 ? -2.452 -17.432 6.791 1.00 88.75 193 PHE A O 1
ATOM 1442 N N . ILE A 1 194 ? -4.686 -17.594 6.516 1.00 90.81 194 ILE A N 1
ATOM 1443 C CA . ILE A 1 194 ? -4.651 -18.078 5.139 1.00 90.81 194 ILE A CA 1
ATOM 1444 C C . ILE A 1 194 ? -4.325 -16.898 4.219 1.00 90.81 194 ILE A C 1
ATOM 1446 O O . ILE A 1 194 ? -4.944 -15.842 4.303 1.00 90.81 194 ILE A O 1
ATOM 1450 N N . SER A 1 195 ? -3.362 -17.093 3.316 1.00 93.19 195 SER A N 1
ATOM 1451 C CA . SER A 1 195 ? -2.856 -16.069 2.387 1.00 93.19 195 SER A CA 1
ATOM 1452 C C . SER A 1 195 ? -3.959 -15.289 1.652 1.00 93.19 195 SER A C 1
ATOM 1454 O O . SER A 1 195 ? -3.925 -14.062 1.611 1.00 93.19 195 SER A O 1
ATOM 1456 N N . SER A 1 196 ? -4.974 -15.985 1.132 1.00 91.25 196 SER A N 1
ATOM 1457 C CA . SER A 1 196 ? -6.097 -15.391 0.396 1.00 91.25 196 SER A CA 1
ATOM 1458 C C . SER A 1 196 ? -7.107 -14.638 1.269 1.00 91.25 196 SER A C 1
ATOM 1460 O O . SER A 1 196 ? -7.978 -13.964 0.737 1.00 91.25 196 SER A O 1
ATOM 1462 N N . GLU A 1 197 ? -7.026 -14.744 2.595 1.00 90.38 197 GLU A N 1
ATOM 1463 C CA . GLU A 1 197 ? -7.956 -14.087 3.526 1.00 90.38 197 GLU A CA 1
ATOM 1464 C C . GLU A 1 197 ? -7.360 -12.826 4.166 1.00 90.38 197 GLU A C 1
ATOM 1466 O O . GLU A 1 197 ? -8.054 -12.104 4.881 1.00 90.38 197 GLU A O 1
ATOM 1471 N N . VAL A 1 198 ? -6.077 -12.549 3.918 1.00 92.81 198 VAL A N 1
ATOM 1472 C CA . VAL A 1 198 ? -5.397 -11.350 4.412 1.00 92.81 198 VAL A CA 1
ATOM 1473 C C . VAL A 1 198 ? -5.481 -10.249 3.366 1.00 92.81 198 VAL A C 1
ATOM 1475 O O . VAL A 1 198 ? -5.138 -10.463 2.203 1.00 92.81 198 VAL A O 1
ATOM 1478 N N . LYS A 1 199 ? -5.884 -9.051 3.798 1.00 94.62 199 LYS A N 1
ATOM 1479 C CA . LYS A 1 199 ? -5.854 -7.838 2.974 1.00 94.62 199 LYS A CA 1
ATOM 1480 C C . LYS A 1 199 ? -4.995 -6.775 3.635 1.00 94.62 199 LYS A C 1
ATOM 1482 O O . LYS A 1 199 ? -5.199 -6.467 4.805 1.00 94.62 199 LYS A O 1
ATOM 1487 N N . THR A 1 200 ? -4.096 -6.160 2.878 1.00 96.75 200 THR A N 1
ATOM 1488 C CA . THR A 1 200 ? -3.243 -5.076 3.371 1.00 96.75 200 THR A CA 1
ATOM 1489 C C . THR A 1 200 ? -3.501 -3.816 2.559 1.00 96.75 200 THR A C 1
ATOM 1491 O O . THR A 1 200 ? -3.421 -3.830 1.335 1.00 96.75 200 THR A O 1
ATOM 1494 N N . ILE A 1 201 ? -3.826 -2.706 3.225 1.00 97.62 201 ILE A N 1
ATOM 1495 C CA . ILE A 1 201 ? -3.903 -1.395 2.569 1.00 97.62 201 ILE A CA 1
ATOM 1496 C C . ILE A 1 201 ? -3.070 -0.398 3.345 1.00 97.62 201 ILE A C 1
ATOM 1498 O O . ILE A 1 201 ? -3.288 -0.166 4.529 1.00 97.62 201 ILE A O 1
ATOM 1502 N N . THR A 1 202 ? -2.130 0.235 2.668 1.00 97.88 202 THR A N 1
ATOM 1503 C CA . THR A 1 202 ? -1.233 1.191 3.306 1.00 97.88 202 THR A CA 1
ATOM 1504 C C . THR A 1 202 ? -1.307 2.557 2.659 1.00 97.88 202 THR A C 1
ATOM 1506 O O . THR A 1 202 ? -1.684 2.667 1.498 1.00 97.88 202 THR A O 1
ATOM 1509 N N . THR A 1 203 ? -0.954 3.599 3.404 1.00 97.44 203 THR A N 1
ATOM 1510 C CA . THR A 1 203 ? -0.843 4.972 2.908 1.00 97.44 203 THR A CA 1
ATOM 1511 C C . THR A 1 203 ? 0.573 5.483 3.153 1.00 97.44 203 THR A C 1
ATOM 1513 O O . THR A 1 203 ? 1.115 5.351 4.252 1.00 97.44 203 THR A O 1
ATOM 1516 N N . GLY A 1 204 ? 1.213 6.031 2.121 1.00 95.50 204 GLY A N 1
ATOM 1517 C CA . GLY A 1 204 ? 2.547 6.621 2.262 1.00 95.50 204 GLY A CA 1
ATOM 1518 C C . GLY A 1 204 ? 3.614 5.607 2.681 1.00 95.50 204 GLY A C 1
ATOM 1519 O O . GLY A 1 204 ? 4.453 5.909 3.529 1.00 95.50 204 GLY A O 1
ATOM 1520 N N . GLN A 1 205 ? 3.541 4.382 2.150 1.00 97.00 205 GLN A N 1
ATOM 1521 C CA . GLN A 1 205 ? 4.441 3.290 2.519 1.00 97.00 205 GLN A CA 1
ATOM 1522 C C . GLN A 1 205 ? 5.864 3.535 1.988 1.00 97.00 205 GLN A C 1
ATOM 1524 O O . GLN A 1 205 ? 6.032 3.609 0.769 1.00 97.00 205 GLN A O 1
ATOM 1529 N N . PRO A 1 206 ? 6.898 3.606 2.849 1.00 94.38 206 PRO A N 1
ATOM 1530 C CA . PRO A 1 206 ? 8.283 3.567 2.390 1.00 94.38 206 PRO A CA 1
ATOM 1531 C C . PRO A 1 206 ? 8.652 2.169 1.876 1.00 94.38 206 PRO A C 1
ATOM 1533 O O . PRO A 1 206 ? 8.024 1.171 2.238 1.00 94.38 206 PRO A O 1
ATOM 1536 N N . ARG A 1 207 ? 9.712 2.061 1.069 1.00 94.31 207 ARG A N 1
ATOM 1537 C CA . ARG A 1 207 ? 10.261 0.754 0.692 1.00 94.31 207 ARG A CA 1
ATOM 1538 C C . ARG A 1 207 ? 10.629 -0.007 1.961 1.00 94.31 207 ARG A C 1
ATOM 1540 O O . ARG A 1 207 ? 11.361 0.495 2.812 1.00 94.31 207 ARG A O 1
ATOM 1547 N N . THR A 1 208 ? 10.065 -1.199 2.101 1.00 92.81 208 THR A N 1
ATOM 1548 C CA . THR A 1 208 ? 10.070 -1.938 3.372 1.00 92.81 208 THR A CA 1
ATOM 1549 C C . THR A 1 208 ? 11.163 -3.006 3.427 1.00 92.81 208 THR A C 1
ATOM 1551 O O . THR A 1 208 ? 11.671 -3.308 4.503 1.00 92.81 208 THR A O 1
ATOM 1554 N N . GLY A 1 209 ? 11.566 -3.541 2.276 1.00 91.12 209 GLY A N 1
ATOM 1555 C CA . GLY A 1 209 ? 12.622 -4.541 2.157 1.00 91.12 209 GLY A CA 1
ATOM 1556 C C . GLY A 1 209 ? 13.258 -4.504 0.774 1.00 91.12 209 GLY A C 1
ATOM 1557 O O . GLY A 1 209 ? 13.035 -3.561 0.015 1.00 91.12 209 GLY A O 1
ATOM 1558 N N . ASP A 1 210 ? 14.065 -5.509 0.464 1.00 92.12 210 ASP A N 1
ATOM 1559 C CA . ASP A 1 210 ? 14.674 -5.705 -0.851 1.00 92.12 210 ASP A CA 1
ATOM 1560 C C . ASP A 1 210 ? 13.703 -6.373 -1.847 1.00 92.12 210 ASP A C 1
ATOM 1562 O O . ASP A 1 210 ? 12.513 -6.572 -1.578 1.00 92.12 210 ASP A O 1
ATOM 1566 N N . LEU A 1 211 ? 14.219 -6.711 -3.028 1.00 91.56 211 LEU A N 1
ATOM 1567 C CA . LEU A 1 211 ? 13.466 -7.394 -4.076 1.00 91.56 211 LEU A CA 1
ATOM 1568 C C . LEU A 1 211 ? 12.918 -8.762 -3.630 1.00 91.56 211 LEU A C 1
ATOM 1570 O O . LEU A 1 211 ? 11.825 -9.147 -4.047 1.00 91.56 211 LEU A O 1
ATOM 1574 N N . ASP A 1 212 ? 13.646 -9.507 -2.801 1.00 93.81 212 ASP A N 1
ATOM 1575 C CA . ASP A 1 212 ? 13.202 -10.828 -2.356 1.00 93.81 212 ASP A CA 1
ATOM 1576 C C . ASP A 1 212 ? 12.087 -10.718 -1.320 1.00 93.81 212 ASP A C 1
ATOM 1578 O O . ASP A 1 212 ? 11.100 -11.454 -1.400 1.00 93.81 212 ASP A O 1
ATOM 1582 N N . TYR A 1 213 ? 12.172 -9.736 -0.422 1.00 94.94 213 TYR A N 1
ATOM 1583 C CA . TYR A 1 213 ? 11.055 -9.381 0.440 1.00 94.94 213 TYR A CA 1
ATOM 1584 C C . TYR A 1 213 ? 9.812 -9.003 -0.370 1.00 94.94 213 TYR A C 1
ATOM 1586 O O . TYR A 1 213 ? 8.735 -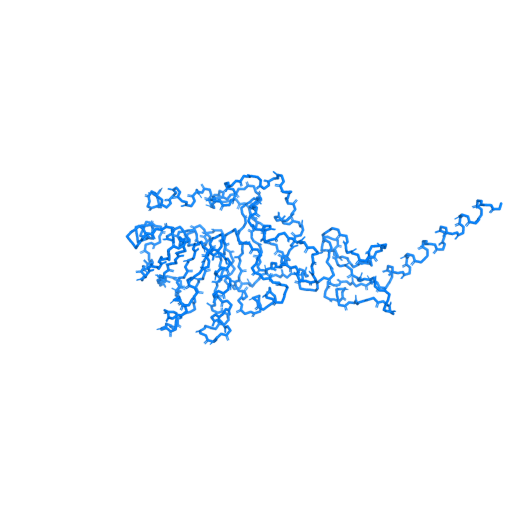9.527 -0.088 1.00 94.94 213 TYR A O 1
ATOM 1594 N N . ALA A 1 214 ? 9.950 -8.145 -1.386 1.00 96.00 214 ALA A N 1
ATOM 1595 C CA . ALA A 1 214 ? 8.824 -7.723 -2.215 1.00 96.00 214 ALA A CA 1
ATOM 1596 C C . ALA A 1 214 ? 8.119 -8.929 -2.869 1.00 96.00 214 ALA A C 1
ATOM 1598 O O . ALA A 1 214 ? 6.911 -9.097 -2.701 1.00 96.00 214 ALA A O 1
ATOM 1599 N N . LYS A 1 215 ? 8.882 -9.841 -3.494 1.00 95.62 215 LYS A N 1
ATOM 1600 C CA . LYS A 1 215 ? 8.349 -11.091 -4.073 1.00 95.62 215 LYS A CA 1
ATOM 1601 C C . LYS A 1 215 ? 7.611 -11.946 -3.045 1.00 95.62 215 LYS A C 1
ATOM 1603 O O . LYS A 1 215 ? 6.547 -12.496 -3.337 1.00 95.62 215 LYS A O 1
ATOM 1608 N N . ILE A 1 216 ? 8.194 -12.105 -1.855 1.00 96.12 216 ILE A N 1
ATOM 1609 C CA . ILE A 1 216 ? 7.589 -12.890 -0.776 1.00 96.12 216 ILE A CA 1
ATOM 1610 C C . ILE A 1 216 ? 6.293 -12.227 -0.310 1.00 96.12 216 ILE A C 1
ATOM 1612 O O . ILE A 1 216 ? 5.311 -12.938 -0.107 1.00 96.12 216 ILE A O 1
ATOM 1616 N N . HIS A 1 217 ? 6.273 -10.901 -0.164 1.00 97.31 217 HIS A N 1
ATOM 1617 C CA . HIS A 1 217 ? 5.081 -10.161 0.235 1.00 97.31 217 HIS A CA 1
ATOM 1618 C C . HIS A 1 217 ? 3.930 -10.400 -0.741 1.00 97.31 217 HIS A C 1
ATOM 1620 O O . HIS A 1 217 ? 2.890 -10.889 -0.311 1.00 97.31 217 HIS A O 1
ATOM 1626 N N . ASP A 1 218 ? 4.136 -10.170 -2.039 1.00 96.25 218 ASP A N 1
ATOM 1627 C CA . ASP A 1 218 ? 3.087 -10.345 -3.054 1.00 96.25 218 ASP A CA 1
ATOM 1628 C C . ASP A 1 218 ? 2.600 -11.796 -3.144 1.00 96.25 218 ASP A C 1
ATOM 1630 O O . ASP A 1 218 ? 1.408 -12.058 -3.288 1.00 96.25 218 ASP A O 1
ATOM 1634 N N . THR A 1 219 ? 3.509 -12.763 -2.978 1.00 95.56 219 THR A N 1
ATOM 1635 C CA . THR A 1 219 ? 3.146 -14.189 -2.967 1.00 95.56 219 THR A CA 1
ATOM 1636 C C . THR A 1 219 ? 2.306 -14.560 -1.741 1.00 95.56 219 THR A C 1
ATOM 1638 O O . THR A 1 219 ? 1.457 -15.446 -1.811 1.00 95.56 219 THR A O 1
ATOM 1641 N N . ARG A 1 220 ? 2.573 -13.945 -0.584 1.00 95.94 220 ARG A N 1
ATOM 1642 C CA . ARG A 1 220 ? 1.931 -14.297 0.694 1.00 95.94 220 ARG A CA 1
ATOM 1643 C C . ARG A 1 220 ? 0.686 -13.468 0.978 1.00 95.94 220 ARG A C 1
ATOM 1645 O O . ARG A 1 220 ? -0.210 -13.965 1.655 1.00 95.94 220 ARG A O 1
ATOM 1652 N N . VAL A 1 221 ? 0.618 -12.243 0.483 1.00 96.38 221 VAL A N 1
ATOM 1653 C CA . VAL A 1 221 ? -0.462 -11.289 0.738 1.00 96.38 221 VAL A CA 1
ATOM 1654 C C . VAL A 1 221 ? -0.893 -10.675 -0.599 1.00 96.38 221 VAL A C 1
ATOM 1656 O O . VAL A 1 221 ? -0.625 -9.505 -0.855 1.00 96.38 221 VAL A O 1
ATOM 1659 N N . PRO A 1 222 ? -1.559 -11.446 -1.478 1.00 95.25 222 PRO A N 1
ATOM 1660 C CA . PRO A 1 222 ? -1.887 -10.986 -2.829 1.00 95.25 222 PRO A CA 1
ATOM 1661 C C . PRO A 1 222 ? -2.836 -9.775 -2.837 1.00 95.25 222 PRO A C 1
ATOM 1663 O O . PRO A 1 222 ? -2.787 -8.948 -3.744 1.00 95.25 222 PRO A O 1
ATOM 1666 N N . HIS A 1 223 ? -3.673 -9.615 -1.806 1.00 96.00 223 HIS A N 1
ATOM 1667 C CA . HIS A 1 223 ? -4.581 -8.475 -1.647 1.00 96.00 223 HIS A CA 1
ATOM 1668 C C . HIS A 1 223 ? -3.890 -7.280 -0.970 1.00 96.00 223 HIS A C 1
ATOM 1670 O O . HIS A 1 223 ? -4.366 -6.775 0.053 1.00 96.00 223 HIS A O 1
ATOM 1676 N N . SER A 1 224 ? -2.750 -6.848 -1.510 1.00 96.88 224 SER A N 1
ATOM 1677 C CA . SER A 1 224 ? -1.956 -5.744 -0.966 1.00 96.88 224 SER A CA 1
ATOM 1678 C C . SER A 1 224 ? -1.986 -4.516 -1.874 1.00 96.88 224 SER A C 1
ATOM 1680 O O . SER A 1 224 ? -1.731 -4.593 -3.075 1.00 96.88 224 SER A O 1
ATOM 1682 N N . TYR A 1 225 ? -2.313 -3.360 -1.294 1.00 98.00 225 TYR A N 1
ATOM 1683 C CA . TYR A 1 225 ? -2.430 -2.092 -2.013 1.00 98.00 225 TYR A CA 1
ATOM 1684 C C . TYR A 1 225 ? -1.761 -0.961 -1.239 1.00 98.00 225 TYR A C 1
ATOM 1686 O O . TYR A 1 225 ? -1.892 -0.842 -0.016 1.00 98.00 225 TYR A O 1
ATOM 1694 N N . ARG A 1 226 ? -1.072 -0.078 -1.955 1.00 98.12 226 ARG A N 1
ATOM 1695 C CA . ARG A 1 226 ? -0.379 1.072 -1.374 1.00 98.12 226 ARG A CA 1
ATOM 1696 C C . ARG A 1 226 ? -0.879 2.344 -2.012 1.00 98.12 226 ARG A C 1
ATOM 1698 O O . ARG A 1 226 ? -0.678 2.576 -3.197 1.00 98.12 226 ARG A O 1
ATOM 1705 N N . LEU A 1 227 ? -1.547 3.152 -1.214 1.00 98.31 227 LEU A N 1
ATOM 1706 C CA . LEU A 1 227 ? -2.125 4.410 -1.632 1.00 98.31 227 LEU A CA 1
ATOM 1707 C C . LEU A 1 227 ? -1.072 5.498 -1.513 1.00 98.31 227 LEU A C 1
ATOM 1709 O O . LEU A 1 227 ? -0.444 5.666 -0.462 1.00 98.31 227 LEU A O 1
ATOM 1713 N N . ILE A 1 228 ? -0.927 6.255 -2.591 1.00 97.75 228 ILE A N 1
ATOM 1714 C CA . ILE A 1 228 ? 0.037 7.340 -2.691 1.00 97.75 228 ILE A CA 1
ATOM 1715 C C . ILE A 1 228 ? -0.707 8.606 -3.090 1.00 97.75 228 ILE A C 1
ATOM 1717 O O . ILE A 1 228 ? -1.399 8.642 -4.110 1.00 97.75 228 ILE A O 1
ATOM 1721 N N . ASN A 1 229 ? -0.565 9.640 -2.265 1.00 96.81 229 ASN A N 1
ATOM 1722 C CA . ASN A 1 229 ? -1.135 10.953 -2.519 1.00 96.81 229 ASN A CA 1
ATOM 1723 C C . ASN A 1 229 ? -0.112 11.825 -3.261 1.00 96.81 229 ASN A C 1
ATOM 1725 O O . ASN A 1 229 ? 0.917 12.198 -2.698 1.00 96.81 229 ASN A O 1
ATOM 1729 N N . VAL A 1 230 ? -0.397 12.150 -4.523 1.00 95.62 230 VAL A N 1
ATOM 1730 C CA . VAL A 1 230 ? 0.390 13.050 -5.379 1.00 95.62 230 VAL A CA 1
ATOM 1731 C C . VAL A 1 230 ? 1.880 12.680 -5.388 1.00 95.62 230 VAL A C 1
ATOM 1733 O O . VAL A 1 230 ? 2.267 11.710 -6.034 1.00 95.62 230 VAL A O 1
ATOM 1736 N N . ALA A 1 231 ? 2.728 13.423 -4.676 1.00 95.25 231 ALA A N 1
ATOM 1737 C CA . ALA A 1 231 ? 4.179 13.280 -4.702 1.00 95.25 231 ALA A CA 1
ATOM 1738 C C . ALA A 1 231 ? 4.753 12.985 -3.307 1.00 95.25 231 ALA A C 1
ATOM 1740 O O . ALA A 1 231 ? 5.823 13.494 -2.977 1.00 95.25 231 ALA A O 1
ATOM 1741 N N . ASP A 1 232 ? 4.056 12.192 -2.484 1.00 94.94 232 ASP A N 1
ATOM 1742 C CA . ASP A 1 232 ? 4.493 11.799 -1.135 1.00 94.94 232 ASP A CA 1
ATOM 1743 C C . ASP A 1 232 ? 5.954 11.303 -1.122 1.00 94.94 232 ASP A C 1
ATOM 1745 O O . ASP A 1 232 ? 6.283 10.242 -1.660 1.00 94.94 232 ASP A O 1
ATOM 1749 N N . LEU A 1 233 ? 6.840 12.077 -0.482 1.00 91.81 233 LEU A N 1
ATOM 1750 C CA . LEU A 1 233 ? 8.273 11.792 -0.418 1.00 91.81 233 LEU A CA 1
ATOM 1751 C C . LEU A 1 233 ? 8.580 10.458 0.264 1.00 91.81 233 LEU A C 1
ATOM 1753 O O . LEU A 1 233 ? 9.534 9.788 -0.127 1.00 91.81 233 LEU A O 1
ATOM 1757 N N . VAL A 1 234 ? 7.802 10.068 1.278 1.00 92.69 234 VAL A N 1
ATOM 1758 C CA . VAL A 1 234 ? 8.096 8.876 2.088 1.00 92.69 234 VAL A CA 1
ATOM 1759 C C . VAL A 1 234 ? 8.034 7.618 1.237 1.00 92.69 234 VAL A C 1
ATOM 1761 O O . VAL A 1 234 ? 8.864 6.727 1.400 1.00 92.69 234 VAL A O 1
ATOM 1764 N N . THR A 1 235 ? 7.149 7.594 0.243 1.00 94.19 235 THR A N 1
ATOM 1765 C CA . THR A 1 235 ? 7.038 6.484 -0.712 1.00 94.19 235 THR A CA 1
ATOM 1766 C C . THR A 1 235 ? 8.264 6.324 -1.604 1.00 94.19 235 THR A C 1
ATOM 1768 O O . THR A 1 235 ? 8.477 5.269 -2.189 1.00 94.19 235 THR A O 1
ATOM 1771 N N . LYS A 1 236 ? 9.129 7.335 -1.689 1.00 91.06 236 LYS A N 1
ATOM 1772 C CA . LYS A 1 236 ? 10.383 7.258 -2.445 1.00 91.06 236 LYS A CA 1
ATOM 1773 C C . LYS A 1 236 ? 11.550 6.795 -1.589 1.00 91.06 236 LYS A C 1
ATOM 1775 O O . LYS A 1 236 ? 12.635 6.617 -2.139 1.00 91.06 236 LYS A O 1
ATOM 1780 N N . LEU A 1 237 ? 11.359 6.624 -0.282 1.00 89.00 237 LEU A N 1
ATOM 1781 C CA . LEU A 1 237 ? 12.421 6.321 0.668 1.00 89.00 237 LEU A CA 1
ATOM 1782 C C . LEU A 1 237 ? 12.384 4.858 1.133 1.00 89.00 237 LEU A C 1
ATOM 1784 O O . LEU A 1 237 ? 11.298 4.297 1.233 1.00 89.00 237 LEU A O 1
ATOM 1788 N N . PRO A 1 238 ? 13.543 4.265 1.480 1.00 89.88 238 PRO A N 1
ATOM 1789 C CA . PRO A 1 238 ? 14.887 4.705 1.091 1.00 89.88 238 PRO A CA 1
ATOM 1790 C C . PRO A 1 238 ? 15.019 4.827 -0.434 1.00 89.88 238 PRO A C 1
ATOM 1792 O O . PRO A 1 238 ? 14.395 4.070 -1.179 1.00 89.88 238 PRO A O 1
ATOM 1795 N N . LEU A 1 239 ? 15.790 5.819 -0.899 1.00 84.88 239 LEU A N 1
ATOM 1796 C CA . LEU A 1 239 ? 16.051 6.005 -2.330 1.00 84.88 239 LEU A CA 1
ATOM 1797 C C . LEU A 1 239 ? 16.747 4.760 -2.889 1.00 84.88 239 LEU A C 1
ATOM 1799 O O . LEU A 1 239 ? 17.521 4.110 -2.187 1.00 84.88 239 LEU A O 1
ATOM 1803 N N . LYS A 1 240 ? 16.520 4.467 -4.170 1.00 76.06 240 LYS A N 1
ATOM 1804 C CA . LYS A 1 240 ? 17.304 3.466 -4.898 1.00 76.06 240 LYS A CA 1
ATOM 1805 C C . LYS A 1 240 ? 18.733 3.993 -5.036 1.00 76.06 240 LYS A C 1
ATOM 1807 O O . LYS A 1 240 ? 19.016 4.791 -5.925 1.00 76.06 240 LYS A O 1
ATOM 1812 N N . ALA A 1 241 ? 19.603 3.633 -4.103 1.00 62.16 241 ALA A N 1
ATOM 1813 C CA . ALA A 1 241 ? 21.021 3.938 -4.171 1.00 62.16 241 ALA A CA 1
ATOM 1814 C C . ALA A 1 241 ? 21.759 2.639 -4.508 1.00 62.16 241 ALA A C 1
ATOM 1816 O O . ALA A 1 241 ? 21.636 1.664 -3.771 1.00 62.16 241 ALA A O 1
ATOM 1817 N N . ASN A 1 242 ? 22.513 2.636 -5.610 1.00 51.97 242 ASN A N 1
ATOM 1818 C CA . ASN A 1 242 ? 23.386 1.530 -6.027 1.00 51.97 242 ASN A CA 1
ATOM 1819 C C . ASN A 1 242 ? 24.623 1.458 -5.116 1.00 51.97 242 ASN A C 1
ATOM 1821 O O . ASN A 1 242 ? 25.742 1.660 -5.583 1.00 51.97 242 ASN A O 1
ATOM 1825 N N . LEU A 1 243 ? 24.426 1.311 -3.805 1.00 50.44 243 LEU A N 1
ATOM 1826 C CA . LEU A 1 243 ? 25.538 1.259 -2.858 1.00 50.44 243 LEU A CA 1
ATOM 1827 C C . LEU A 1 243 ? 26.029 -0.169 -2.627 1.00 50.44 243 LEU A C 1
ATOM 1829 O O . LEU A 1 243 ? 27.223 -0.322 -2.441 1.00 50.44 243 LEU A O 1
ATOM 1833 N N . ASP A 1 244 ? 25.155 -1.170 -2.754 1.00 46.56 244 ASP A N 1
ATOM 1834 C CA . ASP A 1 244 ? 25.450 -2.608 -2.799 1.00 46.56 244 ASP A CA 1
ATOM 1835 C C . ASP A 1 244 ? 24.273 -3.288 -3.533 1.00 46.56 244 ASP A C 1
ATOM 1837 O O . ASP A 1 244 ? 23.180 -2.720 -3.529 1.00 46.56 244 ASP A O 1
ATOM 1841 N N . ASP A 1 245 ? 24.441 -4.464 -4.154 1.00 49.28 245 ASP A N 1
ATOM 1842 C CA . ASP A 1 245 ? 23.477 -5.153 -5.056 1.00 49.28 245 ASP A CA 1
ATOM 1843 C C . ASP A 1 245 ? 22.082 -5.495 -4.455 1.00 49.28 245 ASP A C 1
ATOM 1845 O O . ASP A 1 245 ? 21.282 -6.230 -5.033 1.00 49.28 245 ASP A O 1
ATOM 1849 N N . THR A 1 246 ? 21.758 -4.944 -3.290 1.00 60.53 246 THR A N 1
ATOM 1850 C CA . THR A 1 246 ? 20.485 -5.015 -2.580 1.00 60.53 246 THR A CA 1
ATOM 1851 C C . THR A 1 246 ? 19.925 -3.604 -2.407 1.00 60.53 246 THR A C 1
ATOM 1853 O O . THR A 1 246 ? 20.147 -2.949 -1.387 1.00 60.53 246 THR A O 1
ATOM 1856 N N . TYR A 1 247 ? 19.191 -3.111 -3.406 1.00 80.44 247 TYR A N 1
ATOM 1857 C CA . TYR A 1 247 ? 18.398 -1.893 -3.245 1.00 80.44 247 TYR A CA 1
ATOM 1858 C C . TYR A 1 247 ? 17.005 -2.242 -2.722 1.00 80.44 247 TYR A C 1
ATOM 1860 O O . TYR A 1 247 ? 16.420 -3.271 -3.071 1.00 80.44 247 TYR A O 1
ATOM 1868 N N . ALA A 1 248 ? 16.470 -1.374 -1.865 1.00 89.38 248 ALA A N 1
ATOM 1869 C CA . ALA A 1 248 ? 15.110 -1.534 -1.383 1.00 89.38 248 ALA A CA 1
ATOM 1870 C C . ALA A 1 248 ? 14.140 -1.516 -2.571 1.00 89.38 248 ALA A C 1
ATOM 1872 O O . ALA A 1 248 ? 14.304 -0.723 -3.505 1.00 89.38 248 ALA A O 1
ATOM 1873 N N . PHE A 1 249 ? 13.128 -2.373 -2.518 1.00 92.25 249 PHE A N 1
ATOM 1874 C CA . PHE A 1 249 ? 12.182 -2.588 -3.595 1.00 92.25 249 PHE A CA 1
ATOM 1875 C C . PHE A 1 249 ? 10.764 -2.564 -3.049 1.00 92.25 249 PHE A C 1
ATOM 1877 O O . PHE A 1 249 ? 10.454 -3.065 -1.965 1.00 92.25 249 PHE A O 1
ATOM 1884 N N . HIS A 1 250 ? 9.893 -1.941 -3.814 1.00 96.00 250 HIS A N 1
ATOM 1885 C CA . HIS A 1 250 ? 8.480 -1.906 -3.528 1.00 96.00 250 HIS A CA 1
ATOM 1886 C C . HIS A 1 250 ? 7.766 -3.202 -3.934 1.00 96.00 250 HIS A C 1
ATOM 1888 O O . HIS A 1 250 ? 8.187 -3.892 -4.849 1.00 96.00 250 HIS A O 1
ATOM 1894 N N . HIS A 1 251 ? 6.664 -3.539 -3.274 1.00 96.75 251 HIS A N 1
ATOM 1895 C CA . HIS A 1 251 ? 5.792 -4.654 -3.658 1.00 96.75 251 HIS A CA 1
ATOM 1896 C C . HIS A 1 251 ? 4.581 -4.138 -4.471 1.00 96.75 251 HIS A C 1
ATOM 1898 O O . HIS A 1 251 ? 4.317 -2.932 -4.451 1.00 96.75 251 HIS A O 1
ATOM 1904 N N . HIS A 1 252 ? 3.841 -4.988 -5.191 1.00 96.19 252 HIS A N 1
ATOM 1905 C CA . HIS A 1 252 ? 2.606 -4.553 -5.866 1.00 96.19 252 HIS A CA 1
ATOM 1906 C C . HIS A 1 252 ? 1.441 -4.432 -4.856 1.00 96.19 252 HIS A C 1
ATOM 1908 O O . HIS A 1 252 ? 1.468 -5.012 -3.779 1.00 96.19 252 HIS A O 1
ATOM 1914 N N . PHE A 1 253 ? 0.370 -3.681 -5.092 1.00 97.25 253 PHE A N 1
ATOM 1915 C CA . PHE A 1 253 ? 0.121 -2.723 -6.171 1.00 97.25 253 PHE A CA 1
ATOM 1916 C C . PHE A 1 253 ? 0.152 -1.292 -5.629 1.00 97.25 253 PHE A C 1
ATOM 1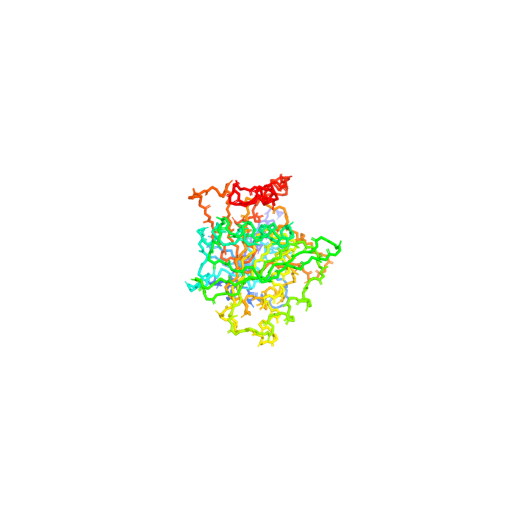918 O O . PHE A 1 253 ? -0.254 -1.025 -4.494 1.00 97.25 253 PHE A O 1
ATOM 1925 N N . GLU A 1 254 ? 0.592 -0.344 -6.452 1.00 97.94 254 GLU A N 1
ATOM 1926 C CA . GLU A 1 254 ? 0.441 1.082 -6.165 1.00 97.94 254 GLU A CA 1
ATOM 1927 C C . GLU A 1 254 ? -0.918 1.591 -6.669 1.00 97.94 254 GLU A C 1
ATOM 1929 O O . GLU A 1 254 ? -1.328 1.324 -7.797 1.00 97.94 254 GLU A O 1
ATOM 1934 N N . ILE A 1 255 ? -1.606 2.343 -5.809 1.00 98.06 255 ILE A N 1
ATOM 1935 C CA . ILE A 1 255 ? -2.813 3.105 -6.113 1.00 98.06 255 ILE A CA 1
ATOM 1936 C C . ILE A 1 255 ? -2.448 4.582 -6.024 1.00 98.06 255 ILE A C 1
ATOM 1938 O O . ILE A 1 255 ? -2.295 5.136 -4.930 1.00 98.06 255 ILE A O 1
ATOM 1942 N N . TRP A 1 256 ? -2.310 5.225 -7.174 1.00 98.25 256 TRP A N 1
ATOM 1943 C CA . TRP A 1 256 ? -1.787 6.575 -7.248 1.00 98.25 256 TRP A CA 1
ATOM 1944 C C . TRP A 1 256 ? -2.869 7.607 -7.542 1.00 98.25 256 TRP A C 1
ATOM 1946 O O . TRP A 1 256 ? -3.514 7.582 -8.591 1.00 98.25 256 TRP A O 1
ATOM 1956 N N . TYR A 1 257 ? -3.034 8.549 -6.619 1.00 97.69 257 TYR A N 1
ATOM 1957 C CA . TYR A 1 257 ? -3.887 9.718 -6.784 1.00 97.69 257 TYR A CA 1
ATOM 1958 C C . TYR A 1 257 ? -3.031 10.897 -7.251 1.00 97.69 257 TYR A C 1
ATOM 1960 O O . TYR A 1 257 ? -2.396 11.562 -6.436 1.00 97.69 257 TYR A O 1
ATOM 1968 N N . TYR A 1 258 ? -2.988 11.137 -8.565 1.00 95.12 258 TYR A N 1
ATOM 1969 C CA . TYR A 1 258 ? -2.041 12.079 -9.175 1.00 95.12 258 TYR A CA 1
ATOM 1970 C C . TYR A 1 258 ? -2.246 13.541 -8.755 1.00 95.12 258 TYR A C 1
ATOM 1972 O O . TYR A 1 258 ? -1.274 14.225 -8.452 1.00 95.12 258 TYR A O 1
ATOM 1980 N N . GLU A 1 259 ? -3.488 14.033 -8.747 1.00 92.75 259 GLU A N 1
ATOM 1981 C CA . GLU A 1 259 ? -3.768 15.460 -8.516 1.00 92.75 259 GLU A CA 1
ATOM 1982 C C . GLU A 1 259 ? -4.219 15.751 -7.086 1.00 92.75 259 GLU A C 1
ATOM 1984 O O . GLU A 1 259 ? -3.789 16.724 -6.470 1.00 92.75 259 GLU A O 1
ATOM 1989 N N . ASN A 1 260 ? -5.149 14.941 -6.581 1.00 93.75 260 ASN A N 1
ATOM 1990 C CA . ASN A 1 260 ? -5.773 15.094 -5.275 1.00 93.75 260 ASN A CA 1
ATOM 1991 C C . ASN A 1 260 ? -6.537 13.814 -4.904 1.00 93.75 260 ASN A C 1
ATOM 1993 O O . ASN A 1 260 ? -6.717 12.915 -5.724 1.00 93.75 260 ASN A O 1
ATOM 1997 N N . MET A 1 261 ? -7.044 13.769 -3.672 1.00 96.12 261 MET A N 1
ATOM 1998 C CA . MET A 1 261 ? -7.906 12.692 -3.181 1.00 96.12 261 MET A CA 1
ATOM 1999 C C . MET A 1 261 ? -9.300 13.210 -2.793 1.00 96.12 261 MET A C 1
ATOM 2001 O O . MET A 1 261 ? -9.877 12.751 -1.808 1.00 96.12 261 MET A O 1
ATOM 2005 N N . LEU A 1 262 ? -9.868 14.176 -3.521 1.00 95.81 262 LEU A N 1
ATOM 2006 C CA . LEU A 1 262 ? -11.260 14.607 -3.318 1.00 95.81 262 LEU A CA 1
ATOM 2007 C C . LEU A 1 262 ? -12.245 13.483 -3.682 1.00 95.81 262 LEU A C 1
ATOM 2009 O O . LEU A 1 262 ? -11.886 12.594 -4.455 1.00 95.81 262 LEU A O 1
ATOM 2013 N N . PRO A 1 263 ? -13.478 13.474 -3.143 1.00 94.75 263 PRO A N 1
ATOM 2014 C CA . PRO A 1 263 ? -14.501 12.523 -3.573 1.00 94.75 263 PRO A CA 1
ATOM 2015 C C . PRO A 1 263 ? -14.692 12.551 -5.096 1.00 94.75 263 PRO A C 1
ATOM 2017 O O . PRO A 1 263 ? -14.906 13.614 -5.674 1.00 94.75 263 PRO A O 1
ATOM 2020 N N . GLY A 1 264 ? -14.602 11.383 -5.738 1.00 92.12 264 GLY A N 1
ATOM 2021 C CA . GLY A 1 264 ? -14.683 11.256 -7.198 1.00 92.12 264 GLY A CA 1
ATOM 2022 C C . GLY A 1 264 ? -13.383 11.562 -7.952 1.00 92.12 264 GLY A C 1
ATOM 2023 O O . GLY A 1 264 ? -13.394 11.535 -9.179 1.00 92.12 264 GLY A O 1
ATOM 2024 N N . ALA A 1 265 ? -12.276 11.839 -7.254 1.00 94.94 265 ALA A N 1
ATOM 2025 C CA . ALA A 1 265 ? -10.967 11.969 -7.885 1.00 94.94 265 ALA A CA 1
ATOM 2026 C C . ALA A 1 265 ? -10.551 10.664 -8.576 1.00 94.94 265 ALA A C 1
ATOM 2028 O O . ALA A 1 265 ? -10.766 9.566 -8.054 1.00 94.94 265 ALA A O 1
ATOM 2029 N N . ASN A 1 266 ? -9.918 10.802 -9.739 1.00 95.81 266 ASN A N 1
ATOM 2030 C CA . ASN A 1 266 ? -9.352 9.672 -10.459 1.00 95.81 266 ASN A CA 1
ATOM 2031 C C . ASN A 1 266 ? -8.090 9.167 -9.752 1.00 95.81 266 ASN A C 1
ATOM 2033 O O . ASN A 1 266 ? -7.292 9.951 -9.235 1.00 95.81 266 ASN A O 1
ATOM 2037 N N . PHE A 1 267 ? -7.891 7.854 -9.797 1.00 96.81 267 PHE A N 1
ATOM 2038 C CA . PHE A 1 267 ? -6.652 7.205 -9.395 1.00 96.81 267 PHE A CA 1
ATOM 2039 C C . PHE A 1 267 ? -6.215 6.212 -10.469 1.00 96.81 267 PHE A C 1
ATOM 2041 O O . PHE A 1 267 ? -7.043 5.671 -11.207 1.00 96.81 267 PHE A O 1
ATOM 2048 N N . THR A 1 268 ? -4.914 5.957 -10.525 1.00 96.38 268 THR A N 1
ATOM 2049 C CA . THR A 1 268 ? -4.306 4.946 -11.390 1.00 96.38 268 THR A CA 1
ATOM 2050 C C . THR A 1 268 ? -3.907 3.745 -10.546 1.00 96.38 268 THR A C 1
ATOM 2052 O O . THR A 1 268 ? -3.380 3.908 -9.446 1.00 96.38 268 THR A O 1
ATOM 2055 N N . ILE A 1 269 ? -4.157 2.539 -11.052 1.00 96.50 269 ILE A N 1
ATOM 2056 C CA . ILE A 1 269 ? -3.576 1.314 -10.500 1.00 96.50 269 ILE A CA 1
ATOM 2057 C C . ILE A 1 269 ? -2.333 1.009 -11.325 1.00 96.50 269 ILE A C 1
ATOM 2059 O O . ILE A 1 269 ? -2.444 0.798 -12.530 1.00 96.50 269 ILE A O 1
ATOM 2063 N N . CYS A 1 270 ? -1.172 1.023 -10.686 1.00 96.06 270 CYS A N 1
ATOM 2064 C CA . CYS A 1 270 ? 0.101 0.779 -11.354 1.00 96.06 270 CYS A CA 1
ATOM 2065 C C . CYS A 1 270 ? 0.325 -0.721 -11.467 1.00 96.06 270 CYS A C 1
ATOM 2067 O O . CYS A 1 270 ? 0.256 -1.435 -10.465 1.00 96.06 270 CYS A O 1
ATOM 2069 N N . ASP A 1 271 ? 0.580 -1.185 -12.685 1.00 94.06 271 ASP A N 1
ATOM 2070 C CA . ASP A 1 271 ? 0.726 -2.606 -12.996 1.00 94.06 271 ASP A CA 1
ATOM 2071 C C . ASP A 1 271 ? 2.125 -3.147 -12.681 1.00 94.06 271 ASP A C 1
ATOM 2073 O O . ASP A 1 271 ? 2.345 -4.349 -12.742 1.00 94.06 271 ASP A O 1
ATOM 2077 N N . GLN A 1 272 ? 3.061 -2.284 -12.289 1.00 94.88 272 GLN A N 1
ATOM 2078 C CA . GLN A 1 272 ? 4.401 -2.665 -11.858 1.00 94.88 272 GLN A CA 1
ATOM 2079 C C . GLN A 1 272 ? 4.671 -2.165 -10.437 1.00 94.88 272 GLN A C 1
ATOM 2081 O O . GLN A 1 272 ? 4.217 -1.095 -10.030 1.00 94.88 272 GLN A O 1
ATOM 2086 N N . ALA A 1 273 ? 5.473 -2.917 -9.689 1.00 94.06 273 ALA A N 1
ATOM 2087 C CA . ALA A 1 273 ? 5.846 -2.611 -8.311 1.00 94.06 273 ALA A CA 1
ATOM 2088 C C . ALA A 1 273 ? 6.599 -1.275 -8.158 1.00 94.06 273 ALA A C 1
ATOM 2090 O O . ALA A 1 273 ? 6.444 -0.573 -7.154 1.00 94.06 273 ALA A O 1
ATOM 2091 N N . GLU A 1 274 ? 7.420 -0.932 -9.150 1.00 91.31 274 GLU A N 1
ATOM 2092 C CA . GLU A 1 274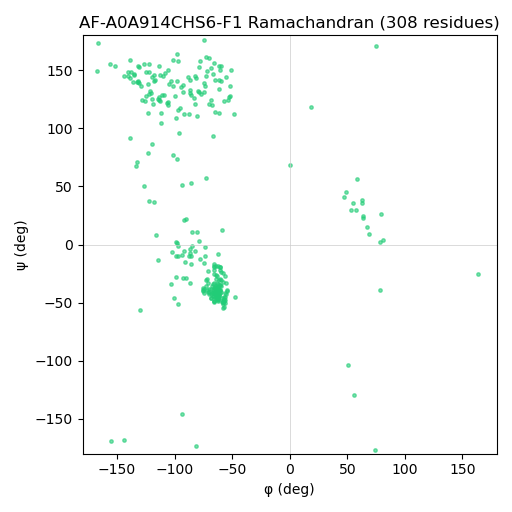 ? 8.204 0.300 -9.250 1.00 91.31 274 GLU A CA 1
ATOM 2093 C C . GLU A 1 274 ? 7.938 1.000 -10.595 1.00 91.31 274 GLU A C 1
ATOM 2095 O O . GLU A 1 274 ? 8.867 1.331 -11.338 1.00 91.31 274 GLU A O 1
ATOM 2100 N N . ASP A 1 275 ? 6.661 1.191 -10.934 1.00 92.25 275 ASP A N 1
ATOM 2101 C CA . ASP A 1 275 ? 6.243 1.796 -12.199 1.00 92.25 275 ASP A CA 1
ATOM 2102 C C . ASP A 1 275 ? 6.756 3.241 -12.350 1.00 92.25 275 ASP A C 1
ATOM 2104 O O . ASP A 1 275 ? 6.331 4.166 -11.647 1.00 92.25 275 ASP A O 1
ATOM 2108 N N . SER A 1 276 ? 7.656 3.438 -13.318 1.00 90.69 276 SER A N 1
ATOM 2109 C CA . SER A 1 276 ? 8.239 4.738 -13.690 1.00 90.69 276 SER A CA 1
ATOM 2110 C C . SER A 1 276 ? 7.229 5.785 -14.172 1.00 90.69 276 SER A C 1
ATOM 2112 O O . SER A 1 276 ? 7.547 6.972 -14.191 1.00 90.69 276 SER A O 1
ATOM 2114 N N . SER A 1 277 ? 6.039 5.349 -14.592 1.00 92.19 277 SER A N 1
ATOM 2115 C CA . SER A 1 277 ? 4.958 6.201 -15.089 1.00 92.19 277 SER A CA 1
ATOM 2116 C C . SER A 1 277 ? 3.954 6.602 -14.002 1.00 92.19 277 SER A C 1
ATOM 2118 O O . SER A 1 277 ? 3.142 7.497 -14.229 1.00 92.19 277 SER A O 1
ATOM 2120 N N . CYS A 1 278 ? 4.051 6.001 -12.810 1.00 95.12 278 CYS A N 1
ATOM 2121 C CA . CYS A 1 278 ? 3.224 6.320 -11.646 1.00 95.12 278 CYS A CA 1
ATOM 2122 C C . CYS A 1 278 ? 3.879 7.356 -10.714 1.00 95.12 278 CYS A C 1
ATOM 2124 O O . CYS A 1 278 ? 4.577 8.249 -11.195 1.00 95.12 278 CYS A O 1
ATOM 2126 N N . SER A 1 279 ? 3.688 7.289 -9.387 1.00 94.75 279 SER A N 1
ATOM 2127 C CA . SER A 1 279 ? 4.212 8.291 -8.442 1.00 94.75 279 SER A CA 1
ATOM 2128 C C . SER A 1 279 ? 5.720 8.489 -8.528 1.00 94.75 279 SER A C 1
ATOM 2130 O O . SER A 1 279 ? 6.218 9.590 -8.266 1.00 94.75 279 SER A O 1
ATOM 2132 N N . SER A 1 280 ? 6.456 7.465 -8.960 1.00 90.31 280 SER A N 1
ATOM 2133 C CA . SER A 1 280 ? 7.897 7.552 -9.174 1.00 90.31 280 SER A CA 1
ATOM 2134 C C . SER A 1 280 ? 8.294 8.515 -10.309 1.00 90.31 280 SER A C 1
ATOM 2136 O O . SER A 1 280 ? 9.418 9.018 -10.296 1.00 90.31 280 SER A O 1
ATOM 2138 N N . SER A 1 281 ? 7.369 8.857 -11.219 1.00 91.19 281 SER A N 1
ATOM 2139 C CA . SER A 1 281 ? 7.552 9.888 -12.254 1.00 91.19 281 SER A CA 1
ATOM 2140 C C . SER A 1 281 ? 7.700 11.299 -11.678 1.00 91.19 281 SER A C 1
ATOM 2142 O O . SER A 1 281 ? 8.259 12.190 -12.322 1.00 91.19 281 SER A O 1
ATOM 2144 N N . THR A 1 282 ? 7.221 11.526 -10.451 1.00 92.56 282 THR A N 1
ATOM 2145 C CA . THR A 1 282 ? 7.337 12.828 -9.797 1.00 92.56 282 THR A CA 1
ATOM 2146 C C . THR A 1 282 ? 8.775 13.059 -9.323 1.00 92.56 282 THR A C 1
ATOM 2148 O O . THR A 1 282 ? 9.438 12.184 -8.764 1.00 92.56 282 THR A O 1
ATOM 2151 N N . SER A 1 283 ? 9.287 14.271 -9.500 1.00 88.38 283 SER A N 1
ATOM 2152 C CA . SER A 1 283 ? 10.622 14.664 -9.043 1.00 88.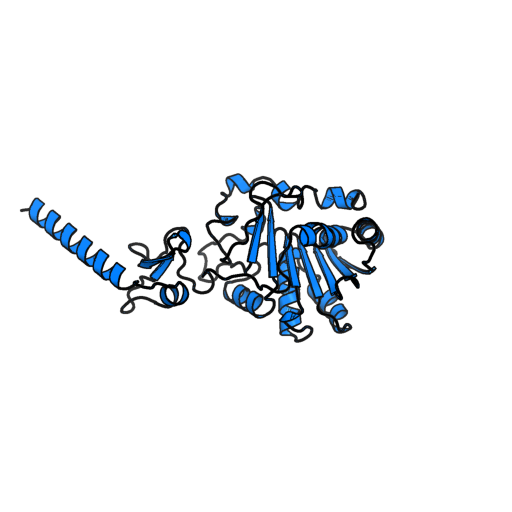38 283 SER A CA 1
ATOM 2153 C C . SER A 1 283 ? 10.693 14.820 -7.519 1.00 88.38 283 SER A C 1
ATOM 2155 O O . SER A 1 283 ? 9.682 15.026 -6.846 1.00 88.38 283 SER A O 1
ATOM 2157 N N . LEU A 1 284 ? 11.904 14.789 -6.950 1.00 85.06 284 LEU A N 1
ATOM 2158 C CA . LEU A 1 284 ? 12.105 15.129 -5.534 1.00 85.06 284 LEU A CA 1
ATOM 2159 C C . LEU A 1 284 ? 11.697 16.578 -5.218 1.00 85.06 284 LEU A C 1
ATOM 2161 O O . LEU A 1 284 ? 11.211 16.844 -4.125 1.00 85.06 284 LEU A O 1
ATOM 2165 N N . ALA A 1 285 ? 11.828 17.498 -6.180 1.00 85.88 285 ALA A N 1
ATOM 2166 C CA . ALA A 1 285 ? 11.381 18.882 -6.027 1.00 85.88 285 ALA A CA 1
ATOM 2167 C C . ALA A 1 285 ? 9.849 18.998 -5.918 1.00 85.88 285 ALA A C 1
ATOM 2169 O O . ALA A 1 285 ? 9.344 19.838 -5.180 1.00 85.88 285 ALA A O 1
ATOM 2170 N N . GLN A 1 286 ? 9.099 18.130 -6.606 1.00 86.19 286 GLN A N 1
ATOM 2171 C CA . GLN A 1 286 ? 7.643 18.040 -6.446 1.00 86.19 286 GLN A CA 1
ATOM 2172 C C . GLN A 1 286 ? 7.245 17.426 -5.096 1.00 86.19 286 GLN A C 1
ATOM 2174 O O . GLN A 1 286 ? 6.158 17.702 -4.609 1.00 86.19 286 GLN A O 1
ATOM 2179 N N . SER A 1 287 ? 8.128 16.652 -4.463 1.00 86.19 287 SER A N 1
ATOM 2180 C CA . SER A 1 287 ? 7.889 15.975 -3.180 1.00 86.19 287 SER A CA 1
ATOM 2181 C C . SER A 1 287 ? 8.156 16.823 -1.932 1.00 86.19 287 SER A C 1
ATOM 2183 O O . SER A 1 287 ? 8.195 16.290 -0.827 1.00 86.19 287 SER A O 1
ATOM 2185 N N . LEU A 1 288 ? 8.357 18.136 -2.072 1.00 78.19 288 LEU A N 1
ATOM 2186 C CA . LEU A 1 288 ? 8.738 19.000 -0.947 1.00 78.19 288 LEU A CA 1
ATOM 2187 C C . LEU A 1 288 ? 7.591 19.303 0.031 1.00 78.19 288 LEU A C 1
ATOM 2189 O O . LEU A 1 288 ? 7.855 19.762 1.141 1.00 78.19 288 LEU A O 1
ATOM 2193 N N . SER A 1 289 ? 6.333 19.064 -0.354 1.00 87.50 289 SER A N 1
ATOM 2194 C CA . SER A 1 289 ? 5.199 19.277 0.549 1.00 87.50 289 SER A CA 1
ATOM 2195 C C . SER A 1 289 ? 5.005 18.090 1.488 1.00 87.50 289 SER A C 1
ATOM 2197 O O . SER A 1 289 ? 4.721 16.974 1.051 1.00 87.50 289 SER A O 1
ATOM 2199 N N . ALA A 1 290 ? 5.079 18.356 2.794 1.00 83.44 290 ALA A N 1
ATOM 2200 C CA . ALA 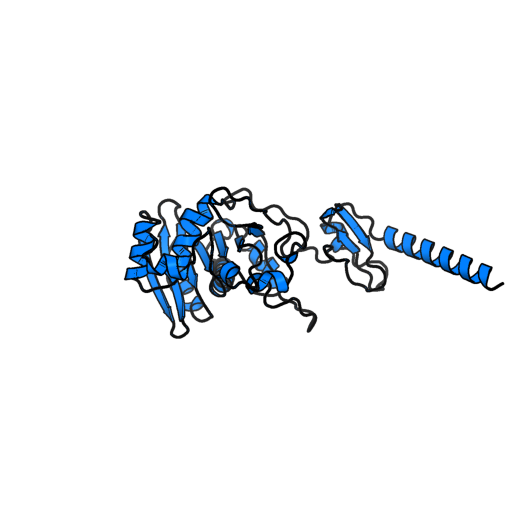A 1 290 ? 4.724 17.385 3.826 1.00 83.44 290 ALA A CA 1
ATOM 2201 C C . ALA A 1 290 ? 3.225 17.027 3.805 1.00 83.44 290 ALA A C 1
ATOM 2203 O O . ALA A 1 290 ? 2.841 15.979 4.326 1.00 83.44 290 ALA A O 1
ATOM 2204 N N . ASP A 1 291 ? 2.378 17.853 3.184 1.00 89.06 291 ASP A N 1
ATOM 2205 C CA . ASP A 1 291 ? 0.938 17.601 3.114 1.00 89.06 291 ASP A CA 1
ATOM 2206 C C . ASP A 1 291 ? 0.622 16.358 2.290 1.00 89.06 291 ASP A C 1
ATOM 2208 O O . ASP A 1 291 ? -0.297 15.625 2.643 1.00 89.06 291 ASP A O 1
ATOM 2212 N N . TYR A 1 292 ? 1.417 16.061 1.257 1.00 92.50 292 TYR A N 1
ATOM 2213 C CA . TYR A 1 292 ? 1.257 14.826 0.488 1.00 92.50 292 TYR A CA 1
ATOM 2214 C C . TYR A 1 292 ? 1.417 13.582 1.362 1.00 92.50 292 TYR A C 1
ATOM 2216 O O . TYR A 1 292 ? 0.761 12.576 1.122 1.00 92.50 292 TYR A O 1
ATOM 2224 N N . HIS A 1 293 ? 2.230 13.664 2.417 1.00 93.94 293 HIS A N 1
ATOM 2225 C CA . HIS A 1 293 ? 2.402 12.565 3.355 1.00 93.94 293 HIS A CA 1
ATOM 2226 C C . HIS A 1 293 ? 1.368 12.556 4.484 1.00 93.94 293 HIS A C 1
ATOM 2228 O O . HIS A 1 293 ? 0.993 11.493 4.964 1.00 93.94 293 HIS A O 1
ATOM 2234 N N . ASN A 1 294 ? 0.903 13.717 4.943 1.00 92.25 294 ASN A N 1
ATOM 2235 C CA . ASN A 1 294 ? 0.042 13.808 6.130 1.00 92.25 294 ASN A CA 1
ATOM 2236 C C . ASN A 1 294 ? -1.455 13.927 5.810 1.00 92.25 294 ASN A C 1
ATOM 2238 O O . ASN A 1 294 ? -2.287 13.808 6.710 1.00 92.25 294 ASN A O 1
ATOM 2242 N N . THR A 1 295 ? -1.801 14.146 4.542 1.00 94.62 295 THR A N 1
ATOM 2243 C CA . THR A 1 295 ? -3.175 14.314 4.069 1.00 94.62 295 THR A CA 1
ATOM 2244 C C . THR A 1 295 ? -3.553 13.151 3.172 1.00 94.62 295 THR A C 1
ATOM 2246 O O . THR A 1 295 ? -2.899 12.906 2.164 1.00 94.62 295 THR A O 1
ATOM 2249 N N . TYR A 1 296 ? -4.638 12.461 3.507 1.00 96.56 296 TYR A N 1
ATOM 2250 C CA . TYR A 1 296 ? -5.224 11.412 2.674 1.00 96.56 296 TYR A CA 1
ATOM 2251 C C . TYR A 1 296 ? -6.724 11.656 2.573 1.00 96.56 296 TYR A C 1
ATOM 2253 O O . TYR A 1 296 ? -7.353 12.087 3.533 1.00 96.56 296 TYR A O 1
ATOM 2261 N N . PHE A 1 297 ? -7.301 11.438 1.390 1.00 96.88 297 PHE A N 1
ATOM 2262 C CA . PHE A 1 297 ? -8.721 11.714 1.122 1.00 96.88 297 PHE A CA 1
ATOM 2263 C C . PHE A 1 297 ? -9.160 13.154 1.443 1.00 96.88 297 PHE A C 1
ATOM 2265 O O . PHE A 1 297 ? -10.294 13.393 1.853 1.00 96.88 297 PHE A O 1
ATOM 2272 N N . ASN A 1 298 ? -8.252 14.110 1.204 1.00 93.19 298 ASN A N 1
ATOM 2273 C CA . ASN A 1 298 ? -8.430 15.548 1.428 1.00 93.19 298 ASN A CA 1
ATOM 2274 C C . ASN A 1 298 ? -8.646 15.953 2.900 1.00 93.19 298 ASN A C 1
ATOM 2276 O O . ASN A 1 298 ? -9.210 17.011 3.175 1.00 93.19 298 ASN A O 1
ATOM 2280 N N . VAL A 1 299 ? -8.179 15.136 3.847 1.00 94.19 299 VAL A N 1
ATOM 2281 C CA . VAL A 1 299 ? -8.127 15.494 5.269 1.00 94.19 299 VAL A CA 1
ATOM 2282 C C . VAL A 1 299 ? -6.737 15.227 5.842 1.00 94.19 299 VAL A C 1
ATOM 2284 O O . VAL A 1 299 ? -6.118 14.203 5.548 1.00 94.19 299 VAL A O 1
ATOM 2287 N N . SER A 1 300 ? -6.231 16.166 6.644 1.00 94.50 300 SER A N 1
ATOM 2288 C CA . SER A 1 300 ? -5.018 15.962 7.445 1.00 94.50 300 SER A CA 1
ATOM 2289 C C . SER A 1 300 ? -5.327 14.921 8.513 1.00 94.50 300 SER A C 1
ATOM 2291 O O . SER A 1 300 ? -6.234 15.140 9.318 1.00 94.50 300 SER A O 1
ATOM 2293 N N . ILE A 1 301 ? -4.600 13.800 8.520 1.00 93.31 301 ILE A N 1
ATOM 2294 C CA . ILE A 1 301 ? -4.887 12.660 9.404 1.00 93.31 301 ILE A CA 1
ATOM 2295 C C . ILE A 1 301 ? -4.893 13.108 10.868 1.00 93.31 301 ILE A C 1
ATOM 2297 O O . ILE A 1 301 ? -5.836 12.817 11.596 1.00 93.31 301 ILE A O 1
ATOM 2301 N N . ASP A 1 302 ? -3.868 13.856 11.279 1.00 88.94 302 ASP A N 1
ATOM 2302 C CA . ASP A 1 302 ? -3.692 14.304 12.662 1.00 88.94 302 ASP A CA 1
ATOM 2303 C C . ASP A 1 302 ? -4.758 15.330 13.075 1.00 88.94 302 ASP A C 1
ATOM 2305 O O . ASP A 1 302 ? -5.404 15.190 14.112 1.00 88.94 302 ASP A O 1
ATOM 2309 N N . THR A 1 303 ? -5.013 16.327 12.221 1.00 92.38 303 THR A N 1
ATOM 2310 C CA . THR A 1 303 ? -5.997 17.381 12.509 1.00 92.38 303 THR A CA 1
ATOM 2311 C C . THR A 1 303 ? -7.416 16.825 12.555 1.00 92.38 303 THR A C 1
ATOM 2313 O O . THR A 1 303 ? -8.168 17.142 13.472 1.00 92.38 303 THR A O 1
ATOM 2316 N N . TRP A 1 304 ? -7.777 15.977 11.592 1.00 95.88 304 TRP A N 1
ATOM 2317 C CA . TRP A 1 304 ? -9.089 15.339 11.531 1.00 95.88 304 TRP A CA 1
ATOM 2318 C C . TRP A 1 304 ? -9.284 14.337 12.670 1.00 95.88 304 TRP A C 1
ATOM 2320 O O . TRP A 1 304 ? -10.344 14.294 13.288 1.00 95.88 304 TRP A O 1
ATOM 2330 N N . PHE A 1 305 ? -8.247 13.582 13.035 1.00 94.31 305 PHE A N 1
ATOM 2331 C CA . PHE A 1 305 ? -8.296 12.755 14.236 1.00 94.31 305 PHE A CA 1
ATOM 2332 C C . PHE A 1 305 ? -8.514 13.596 15.503 1.00 94.31 305 PHE A C 1
ATOM 2334 O O . PHE A 1 305 ? -9.343 13.242 16.342 1.00 94.31 305 PHE A O 1
ATOM 2341 N N . GLY A 1 306 ? -7.837 14.742 15.614 1.00 92.19 306 GLY A N 1
ATOM 2342 C CA . GLY A 1 306 ? -7.965 15.675 16.734 1.00 92.19 306 GLY A CA 1
ATOM 2343 C C . GLY A 1 306 ? -9.379 16.235 16.943 1.00 92.19 306 GLY A C 1
ATOM 2344 O O . GLY A 1 306 ? -9.721 16.591 18.070 1.00 92.19 306 GLY A O 1
ATOM 2345 N N . THR A 1 307 ? -10.229 16.261 15.907 1.00 95.62 307 THR A N 1
ATOM 2346 C CA . THR A 1 307 ? -11.652 16.640 16.029 1.00 95.62 307 THR A CA 1
ATOM 2347 C C . THR A 1 307 ? -12.553 15.473 16.448 1.00 95.62 307 THR A C 1
ATOM 2349 O O . THR A 1 307 ? -13.751 15.655 16.649 1.00 95.62 307 THR A O 1
ATOM 2352 N N . GLY A 1 308 ? -12.001 14.270 16.629 1.00 95.06 308 GLY A N 1
ATOM 2353 C CA . GLY A 1 308 ? -12.778 13.044 16.795 1.00 95.06 308 GLY A CA 1
ATOM 2354 C C . GLY A 1 308 ? -13.285 12.496 15.463 1.00 95.06 308 GLY A C 1
ATOM 2355 O O . GLY A 1 308 ? -14.308 11.811 15.444 1.00 95.06 308 GLY A O 1
ATOM 2356 N N . CYS A 1 309 ? -12.582 12.791 14.366 1.00 96.50 309 CYS A N 1
ATOM 2357 C CA . CYS A 1 309 ? -12.950 12.415 13.007 1.00 96.50 309 CYS A CA 1
ATOM 2358 C C . CYS A 1 309 ? -14.327 12.968 12.626 1.00 96.50 309 CYS A C 1
ATOM 2360 O O . CYS A 1 309 ? -15.231 12.206 12.293 1.00 96.50 309 CYS A O 1
ATOM 2362 N N . VAL A 1 310 ? -14.498 14.290 12.724 1.00 92.81 310 VAL A N 1
ATOM 2363 C CA . VAL A 1 310 ? -15.692 15.041 12.278 1.00 92.81 310 VAL A CA 1
ATOM 2364 C C . VAL A 1 310 ? -15.303 16.213 11.397 1.00 92.81 310 VAL A C 1
ATOM 2366 O O . VAL A 1 310 ? -14.169 16.722 11.572 1.00 92.81 310 VAL A O 1
#

Organism: NCBI:txid290746

Sequence (310 aa):
MLALVIKSFFLLLTIFASYIQGLCNYNDCKSCTKDNGLLGLILPCCWNPQASSCQASLLTGLCANGSTEVTYNCPESPPSDFAYTDGFGRNYTLPFIASAYGDFNQAKTCLKNQVPNATLVAVYNDLNNCSSVLALLPSQNAIVVAFRGTQGGLQFVITALNLILAGPVVFGHSLGAALASLTSTYAVYQNIFISSEVKTITTGQPRTGDLDYAKIHDTRVPHSYRLINVADLVTKLPLKANLDDTYAFHHHFEIWYYENMLPGANFTICDQAEDSSCSSSTSLAQSLSADYHNTYFNVSIDTWFGTGCV

Foldseek 3Di:
DVVVVVVVVVVVVVVVQVVQFVQQFDQFLLVQLPDCGPDPPQWGWWAQQVVSGIGIRPDPSDDDQQIDSDNQQGFDDADPPLDDDLCCCQQPQLLQQLLQQDAPVLSVLSCCVRPVQKAWDDWDADPQRKIWTWIDRVVVQEIEIEIEDDDDCLVVVLVVLLVDDAAHEYEYAQNRLLSSLVNQLVCQVVVSDQQVRYAYEYELDALNFFPVSQVSSCVRNSNY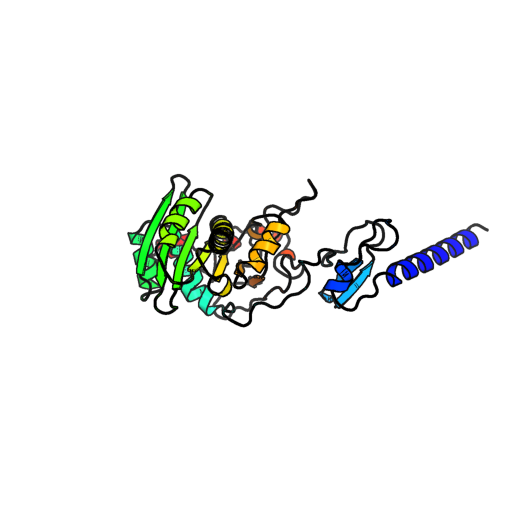EYEFQAQAVRNCPPPQDVPDPTGRFFHDWYWYQHPGLEVVGDTDIGRGRCRCPGSVVDDVVRNPDCCRRQDHNRDRSNVCSVVSND

Mean predicted aligned error: 7.4 Å

pLDDT: mean 86.44, std 12.99, range [44.22, 98.31]

Radius of gyration: 22.78 Å; Cα contacts (8 Å, |Δi|>4): 646; chains: 1; bounding box: 62×39×71 Å

Nearest PDB structures (foldseek):
  1tgl-assembly1_A  TM=7.904E-01  e=1.458E-12  Rhizomucor miehei
  3tgl-assembly1_A  TM=7.857E-01  e=3.597E-12  Rhizomucor miehei
  6qpp-assembly1_A  TM=7.596E-01  e=1.226E-11  Rhizomucor miehei
  5z6u-assembly1_A  TM=5.144E-01  e=3.044E-01  Scheffersomyces stipitis CBS 6054
  1sm9-assembly1_A  TM=4.922E-01  e=9.115E-01  Yamadazyma tenuis

InterPro domains:
  IPR002921 Fungal lipase-type domain [PF01764] (169-240)
  IPR029058 Alpha/Beta hydrolase fold [G3DSA:3.40.50.1820] (90-167)
  IPR029058 Alpha/Beta hydrolase fold [G3DSA:3.40.50.1820] (168-301)
  IPR029058 Alpha/Beta hydrolase fold [SSF53474] (110-301)